Protein AF-A0A957E8S6-F1 (afdb_monomer_lite)

Radius of gyration: 27.81 Å; chains: 1; bounding box: 49×85×108 Å

Structure (mmCIF, N/CA/C/O backbone):
data_AF-A0A957E8S6-F1
#
_entry.id   AF-A0A957E8S6-F1
#
loop_
_atom_site.group_PDB
_atom_site.id
_atom_site.type_symbol
_atom_site.label_atom_id
_atom_site.label_alt_id
_atom_site.label_comp_id
_atom_site.label_asym_id
_atom_site.label_entity_id
_atom_site.label_seq_id
_atom_site.pdbx_PDB_ins_code
_atom_site.Cartn_x
_atom_site.Cartn_y
_atom_site.Cartn_z
_atom_site.occupancy
_atom_site.B_iso_or_equiv
_atom_site.auth_seq_id
_atom_site.auth_comp_id
_atom_site.auth_asym_id
_atom_site.auth_atom_id
_atom_site.pdbx_PDB_model_num
ATOM 1 N N . GLN A 1 1 ? 7.196 -13.013 41.863 1.00 45.06 1 GLN A N 1
ATOM 2 C CA . GLN A 1 1 ? 7.091 -12.248 40.604 1.00 45.06 1 GLN A CA 1
ATOM 3 C C . GLN A 1 1 ? 6.599 -13.217 39.547 1.00 45.06 1 GLN A C 1
ATOM 5 O O . GLN A 1 1 ? 7.242 -14.241 39.366 1.00 45.06 1 GLN A O 1
ATOM 10 N N . ALA A 1 2 ? 5.426 -12.968 38.963 1.00 43.00 2 ALA A N 1
ATOM 11 C CA . ALA A 1 2 ? 4.902 -13.785 37.870 1.00 43.00 2 ALA A CA 1
ATOM 12 C C . ALA A 1 2 ? 5.688 -13.470 36.587 1.00 43.00 2 ALA A C 1
ATOM 14 O O . ALA A 1 2 ? 6.018 -12.306 36.353 1.00 43.00 2 ALA A O 1
ATOM 15 N N . LEU A 1 3 ? 6.019 -14.501 35.806 1.00 40.78 3 LEU A N 1
ATOM 16 C CA . LEU A 1 3 ? 6.706 -14.366 34.522 1.00 40.78 3 LEU A CA 1
ATOM 17 C C . LEU A 1 3 ? 5.871 -13.493 33.573 1.00 40.78 3 LEU A C 1
ATOM 19 O O . LEU A 1 3 ? 4.690 -13.761 33.357 1.00 40.78 3 LEU A O 1
ATOM 23 N N . ALA A 1 4 ? 6.487 -12.450 33.014 1.00 51.69 4 ALA A N 1
ATOM 24 C CA . ALA A 1 4 ? 5.924 -11.721 31.886 1.00 51.69 4 ALA A CA 1
ATOM 25 C C . ALA A 1 4 ? 5.931 -12.657 30.670 1.00 51.69 4 ALA A C 1
ATOM 27 O O . ALA A 1 4 ? 6.984 -13.171 30.296 1.00 51.69 4 ALA A O 1
ATOM 28 N N . GLN A 1 5 ? 4.766 -12.907 30.075 1.00 53.22 5 GLN A N 1
ATOM 29 C CA . GLN A 1 5 ? 4.690 -13.657 28.826 1.00 53.22 5 GLN A CA 1
ATOM 30 C C . GLN A 1 5 ? 5.076 -12.713 27.686 1.00 53.22 5 GLN A C 1
ATOM 32 O O . GLN A 1 5 ? 4.411 -11.700 27.458 1.00 53.22 5 GLN A O 1
ATOM 37 N N . GLN A 1 6 ? 6.176 -13.036 27.009 1.00 51.16 6 GLN A N 1
ATOM 38 C CA . GLN A 1 6 ? 6.593 -12.392 25.771 1.00 51.16 6 GLN A CA 1
ATOM 39 C C . GLN A 1 6 ? 6.048 -13.221 24.610 1.00 51.16 6 GLN A C 1
ATOM 41 O O . GLN A 1 6 ? 6.444 -14.369 24.414 1.00 51.16 6 GLN A O 1
ATOM 46 N N . TYR A 1 7 ? 5.124 -12.643 23.855 1.00 60.22 7 TYR A N 1
ATOM 47 C CA . TYR A 1 7 ? 4.612 -13.217 22.621 1.00 60.22 7 TYR A CA 1
ATOM 48 C C . TYR A 1 7 ? 5.413 -12.651 21.467 1.00 60.22 7 TYR A C 1
ATOM 50 O O . TYR A 1 7 ? 5.521 -11.437 21.355 1.00 60.22 7 TYR A O 1
ATOM 58 N N . VAL A 1 8 ? 5.951 -13.517 20.616 1.00 56.31 8 VAL A N 1
ATOM 59 C CA . VAL A 1 8 ? 6.664 -13.096 19.413 1.00 56.31 8 VAL A CA 1
ATOM 60 C C . VAL A 1 8 ? 5.845 -13.501 18.197 1.00 56.31 8 VAL A C 1
ATOM 62 O O . VAL A 1 8 ? 5.564 -14.685 18.013 1.00 56.31 8 VAL A O 1
ATOM 65 N N . ALA A 1 9 ? 5.449 -12.522 17.387 1.00 60.09 9 ALA A N 1
ATOM 66 C CA . ALA A 1 9 ? 4.713 -12.749 16.149 1.00 60.09 9 ALA A CA 1
ATOM 67 C C . ALA A 1 9 ? 5.659 -12.646 14.943 1.00 60.09 9 ALA A C 1
ATOM 69 O O . ALA A 1 9 ? 6.300 -11.606 14.770 1.00 60.09 9 ALA A O 1
ATOM 70 N N . PRO A 1 10 ? 5.759 -13.683 14.092 1.00 60.59 10 PRO A N 1
ATOM 71 C CA . PRO A 1 10 ? 6.393 -13.545 12.793 1.00 60.59 10 PRO A CA 1
ATOM 72 C C . PRO A 1 10 ? 5.392 -12.913 11.822 1.00 60.59 10 PRO A C 1
ATOM 74 O O . PRO A 1 10 ? 4.533 -13.599 11.269 1.00 60.59 10 PRO A O 1
ATOM 77 N N . CYS A 1 11 ? 5.503 -11.605 11.617 1.00 67.62 11 CYS A N 1
ATOM 78 C CA . CYS A 1 11 ? 4.855 -10.932 10.502 1.00 67.62 11 CYS A CA 1
ATOM 79 C C . CYS A 1 11 ? 5.848 -10.867 9.339 1.00 67.62 11 CYS A C 1
ATOM 81 O O . CYS A 1 11 ? 6.934 -10.307 9.512 1.00 67.62 11 CYS A O 1
ATOM 83 N N . PRO A 1 12 ? 5.541 -11.462 8.167 1.00 67.38 12 PRO A N 1
ATOM 84 C CA . PRO A 1 12 ? 6.380 -11.284 6.991 1.00 67.38 12 PRO A CA 1
ATOM 85 C C . PRO A 1 12 ? 6.537 -9.790 6.758 1.00 67.38 12 PRO A C 1
ATOM 87 O O . PRO A 1 12 ? 5.537 -9.075 6.703 1.00 67.38 12 PRO A O 1
ATOM 90 N N . GLY A 1 13 ? 7.778 -9.315 6.691 1.00 62.62 13 GLY A N 1
ATOM 91 C CA . GLY A 1 13 ? 7.993 -7.892 6.509 1.00 62.62 13 GLY A CA 1
ATOM 92 C C . GLY A 1 13 ? 8.100 -7.024 7.756 1.00 62.62 13 GLY A C 1
ATOM 93 O O . GLY A 1 13 ? 8.201 -5.811 7.615 1.00 62.62 13 GLY A O 1
ATOM 94 N N . THR A 1 14 ? 8.096 -7.589 8.960 1.00 60.50 14 THR A N 1
ATOM 95 C CA . THR A 1 14 ? 8.416 -6.840 10.179 1.00 60.50 14 THR A CA 1
ATOM 96 C C . THR A 1 14 ? 9.617 -7.481 10.868 1.00 60.50 14 THR A C 1
ATOM 98 O O . THR A 1 14 ? 9.830 -8.694 10.793 1.00 60.50 14 THR A O 1
ATOM 101 N N . ALA A 1 15 ? 10.382 -6.687 11.620 1.00 57.81 15 ALA A N 1
ATOM 102 C CA . ALA A 1 15 ? 11.182 -7.271 12.691 1.00 57.81 15 ALA A CA 1
ATOM 103 C C . ALA A 1 15 ? 10.235 -7.988 13.671 1.00 57.81 15 ALA A C 1
ATOM 105 O O . ALA A 1 15 ? 9.072 -7.603 13.809 1.00 57.81 15 ALA A O 1
ATOM 106 N N . LEU A 1 16 ? 10.714 -9.044 14.330 1.00 56.75 16 LEU A N 1
ATOM 107 C CA . LEU A 1 16 ? 9.920 -9.821 15.283 1.00 56.75 16 LEU A CA 1
ATOM 108 C C . LEU A 1 16 ? 9.284 -8.897 16.333 1.00 56.75 16 LEU A C 1
ATOM 110 O O . LEU A 1 16 ? 9.983 -8.323 17.170 1.00 56.75 16 LEU A O 1
ATOM 114 N N . GLU A 1 17 ? 7.959 -8.767 16.306 1.00 51.22 17 GLU A N 1
ATOM 115 C CA . GLU A 1 17 ? 7.256 -7.944 17.284 1.00 51.22 17 GLU A CA 1
ATOM 116 C C . GLU A 1 17 ? 7.023 -8.742 18.561 1.00 51.22 17 GLU A C 1
ATOM 118 O O . GLU A 1 17 ? 6.520 -9.867 18.531 1.00 51.22 17 GLU A O 1
ATOM 123 N N . SER A 1 18 ? 7.415 -8.150 19.691 1.00 54.81 18 SER A N 1
ATOM 124 C CA . SER A 1 18 ? 7.248 -8.734 21.019 1.00 54.81 18 SER A CA 1
ATOM 125 C C . SER A 1 18 ? 6.103 -8.053 21.762 1.00 54.81 18 SER A C 1
ATOM 127 O O . SER A 1 18 ? 6.234 -6.912 22.200 1.00 54.81 18 SER A O 1
ATOM 129 N N . LEU A 1 19 ? 4.991 -8.759 21.942 1.00 57.88 19 LEU A N 1
ATOM 130 C CA . LEU A 1 19 ? 3.881 -8.321 22.780 1.00 57.88 19 LEU A CA 1
ATOM 131 C C . LEU A 1 19 ? 4.084 -8.839 24.210 1.00 57.88 19 LEU A C 1
ATOM 133 O O . LEU A 1 19 ? 4.148 -10.045 24.444 1.00 57.88 19 LEU A O 1
ATOM 137 N N . PHE A 1 20 ? 4.141 -7.926 25.180 1.00 55.03 20 PHE A N 1
ATOM 138 C CA . PHE A 1 20 ? 4.185 -8.272 26.600 1.00 55.03 20 PHE A CA 1
ATOM 139 C C . PHE A 1 20 ? 2.775 -8.253 27.181 1.00 55.03 20 PHE A C 1
ATOM 141 O O . PHE A 1 20 ? 2.156 -7.195 27.296 1.00 55.03 20 PHE A O 1
ATOM 148 N N . VAL A 1 21 ? 2.267 -9.421 27.570 1.00 56.09 21 VAL A N 1
ATOM 149 C CA . VAL A 1 21 ? 0.946 -9.533 28.198 1.00 56.09 21 VAL A CA 1
ATOM 150 C C . VAL A 1 21 ? 1.117 -9.713 29.701 1.00 56.09 21 VAL A C 1
ATOM 152 O O . VAL A 1 21 ? 1.795 -10.629 30.171 1.00 56.09 21 VAL A O 1
ATOM 155 N N . ALA A 1 22 ? 0.478 -8.839 30.474 1.00 50.62 22 ALA A N 1
ATOM 156 C CA . ALA A 1 22 ? 0.422 -8.963 31.921 1.00 50.62 22 ALA A CA 1
ATOM 157 C C . ALA A 1 22 ? -0.765 -9.854 32.336 1.00 50.62 22 ALA A C 1
ATOM 159 O O . ALA A 1 22 ? -1.901 -9.387 32.360 1.00 50.62 22 ALA A O 1
ATOM 160 N N . GLY A 1 23 ? -0.515 -11.117 32.717 1.00 57.09 23 GLY A N 1
ATOM 161 C CA . GLY A 1 23 ? -1.470 -11.889 33.531 1.00 57.09 23 GLY A CA 1
ATOM 162 C C . GLY A 1 23 ? -1.589 -13.410 33.313 1.00 57.09 23 GLY A C 1
ATOM 163 O O . GLY A 1 23 ? -1.717 -13.877 32.191 1.00 57.09 23 GLY A O 1
ATOM 164 N N . ARG A 1 24 ? -1.666 -14.102 34.470 1.00 50.50 24 ARG A N 1
ATOM 165 C CA . ARG A 1 24 ? -2.090 -15.477 34.861 1.00 50.50 24 ARG A CA 1
ATOM 166 C C . ARG A 1 24 ? -1.476 -16.713 34.175 1.00 50.50 24 ARG A C 1
ATOM 168 O O . ARG A 1 24 ? -1.878 -17.073 33.079 1.00 50.50 24 ARG A O 1
ATOM 175 N N . ASP A 1 25 ? -0.633 -17.401 34.960 1.00 53.47 25 ASP A N 1
ATOM 176 C CA . ASP A 1 25 ? -0.301 -18.835 35.188 1.00 53.47 25 ASP A CA 1
ATOM 177 C C . ASP A 1 25 ? -0.701 -19.961 34.204 1.00 53.47 25 ASP A C 1
ATOM 179 O O . ASP A 1 25 ? -0.558 -21.134 34.544 1.00 53.47 25 ASP A O 1
ATOM 183 N N . SER A 1 26 ? -1.176 -19.678 32.995 1.00 57.03 26 SER A N 1
ATOM 184 C CA . SER A 1 26 ? -1.447 -20.701 31.984 1.00 57.03 26 SER A CA 1
ATOM 185 C C . SER A 1 26 ? -0.696 -20.395 30.699 1.00 57.03 26 SER A C 1
ATOM 187 O O . SER A 1 26 ? -0.889 -19.327 30.112 1.00 57.03 26 SER A O 1
ATOM 189 N N . ASP A 1 27 ? 0.116 -21.349 30.252 1.00 50.56 27 ASP A N 1
ATOM 190 C CA . ASP A 1 27 ? 0.737 -21.321 28.934 1.00 50.56 27 ASP A CA 1
ATOM 191 C C . ASP A 1 27 ? -0.362 -21.411 27.871 1.00 50.56 27 ASP A C 1
ATOM 193 O O . ASP A 1 27 ? -1.137 -22.371 27.820 1.00 50.56 27 ASP A O 1
ATOM 197 N N . ARG A 1 28 ? -0.458 -20.384 27.028 1.00 54.06 28 ARG A N 1
ATOM 198 C CA . ARG A 1 28 ? -1.329 -20.376 25.853 1.00 54.06 28 ARG A CA 1
ATOM 199 C C . ARG A 1 28 ? -0.497 -20.011 24.639 1.00 54.06 28 ARG A C 1
ATOM 201 O O . ARG A 1 28 ? 0.191 -18.997 24.635 1.00 54.06 28 ARG A O 1
ATOM 208 N N . LEU A 1 29 ? -0.590 -20.829 23.598 1.00 49.09 29 LEU A N 1
ATOM 209 C CA . LEU A 1 29 ? -0.048 -20.492 22.290 1.00 49.09 29 LEU A CA 1
ATOM 210 C C . LEU A 1 29 ? -1.092 -19.632 21.569 1.00 49.09 29 LEU A C 1
ATOM 212 O O . LEU A 1 29 ? -2.199 -20.098 21.301 1.00 49.09 29 LEU A O 1
ATOM 216 N N . ILE A 1 30 ? -0.764 -18.365 21.318 1.00 54.66 30 ILE A N 1
ATOM 217 C CA . ILE A 1 30 ? -1.617 -17.421 20.589 1.00 54.66 30 ILE A CA 1
ATOM 218 C C . ILE A 1 30 ? -0.947 -17.154 19.244 1.00 54.66 30 ILE A C 1
ATOM 220 O O . ILE A 1 30 ? 0.189 -16.688 19.201 1.00 54.66 30 ILE A O 1
ATOM 224 N N . ALA A 1 31 ? -1.644 -17.457 18.149 1.00 52.88 31 ALA A N 1
ATOM 225 C CA . ALA A 1 31 ? -1.224 -17.038 16.820 1.00 52.88 31 ALA A CA 1
ATOM 226 C C . ALA A 1 31 ? -1.639 -15.576 16.617 1.00 52.88 31 ALA A C 1
ATOM 228 O O . ALA A 1 31 ? -2.828 -15.254 16.650 1.00 52.88 31 ALA A O 1
ATOM 229 N N . LEU A 1 32 ? -0.660 -14.694 16.437 1.00 59.97 32 LEU A N 1
ATOM 230 C CA . LEU A 1 32 ? -0.888 -13.295 16.093 1.00 59.97 32 LEU A CA 1
ATOM 231 C C . LEU A 1 32 ? -0.855 -13.175 14.567 1.00 59.97 32 LEU A C 1
ATOM 233 O O . LEU A 1 32 ? 0.163 -13.456 13.940 1.00 59.97 32 LEU A O 1
ATOM 237 N N . VAL A 1 33 ? -1.992 -12.809 13.978 1.00 65.31 33 VAL A N 1
ATOM 238 C CA . VAL A 1 33 ? -2.117 -12.494 12.549 1.00 65.31 33 VAL A CA 1
ATOM 239 C C . VAL A 1 33 ? -1.903 -10.998 12.390 1.00 65.31 33 VAL A C 1
ATOM 241 O O . VAL A 1 33 ? -2.514 -10.232 13.128 1.00 65.31 33 VAL A O 1
ATOM 244 N N . CYS A 1 34 ? -1.074 -10.589 11.432 1.00 76.44 34 CYS A N 1
ATOM 245 C CA . CYS A 1 34 ? -0.771 -9.187 11.141 1.00 76.44 34 CYS A CA 1
ATOM 246 C C . CYS A 1 34 ? -2.002 -8.550 10.488 1.00 76.44 34 CYS A C 1
ATOM 248 O O . CYS A 1 34 ? -2.256 -8.794 9.300 1.00 76.44 34 CYS A O 1
ATOM 250 N N . PRO A 1 35 ? -2.811 -7.783 11.239 1.00 76.12 35 PRO A N 1
ATOM 251 C CA . PRO A 1 35 ? -4.095 -7.324 10.733 1.00 76.12 35 PRO A CA 1
ATOM 252 C C . PRO A 1 35 ? -3.888 -6.427 9.512 1.00 76.12 35 PRO A C 1
ATOM 254 O O . PRO A 1 35 ? -4.599 -6.560 8.525 1.00 76.12 35 PRO A O 1
ATOM 257 N N . GLU A 1 36 ? -2.840 -5.605 9.509 1.00 80.69 36 GLU A N 1
ATOM 258 C CA . GLU A 1 36 ? -2.513 -4.730 8.386 1.00 80.69 36 GLU A CA 1
ATOM 259 C C . GLU A 1 36 ? -2.405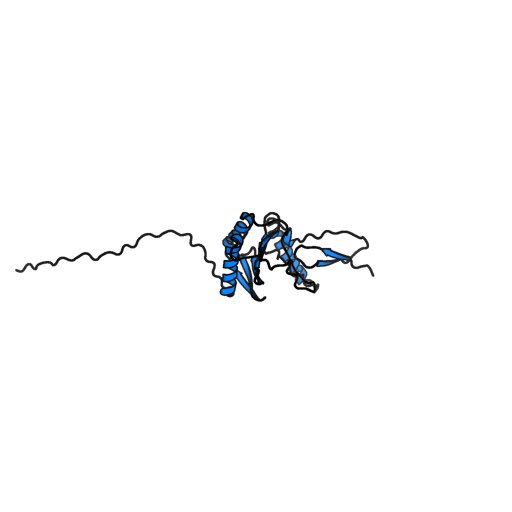 -5.436 7.029 1.00 80.69 36 GLU A C 1
ATOM 261 O O . GLU A 1 36 ? -2.839 -4.868 6.022 1.00 80.69 36 GLU A O 1
ATOM 266 N N . TYR A 1 37 ? -1.953 -6.691 7.010 1.00 85.88 37 TYR A N 1
ATOM 267 C CA . TYR A 1 37 ? -1.768 -7.476 5.790 1.00 85.88 37 TYR A CA 1
ATOM 268 C C . TYR A 1 37 ? -2.907 -8.448 5.483 1.00 85.88 37 TYR A C 1
ATOM 270 O O . TYR A 1 37 ? -3.188 -8.722 4.319 1.00 85.88 37 TYR A O 1
ATOM 278 N N . ALA A 1 38 ? -3.579 -8.971 6.509 1.00 85.88 38 ALA A N 1
ATOM 279 C CA . ALA A 1 38 ? -4.661 -9.940 6.335 1.00 85.88 38 ALA A CA 1
ATOM 280 C C . ALA A 1 38 ? -6.028 -9.288 6.057 1.00 85.88 38 ALA A C 1
ATOM 282 O O . ALA A 1 38 ? -6.984 -9.974 5.701 1.00 85.88 38 ALA A O 1
ATOM 283 N N . LEU A 1 39 ? -6.150 -7.972 6.252 1.00 86.81 39 LEU A N 1
ATOM 284 C CA . LEU A 1 39 ? -7.418 -7.265 6.100 1.00 86.81 39 LEU A CA 1
ATOM 285 C C . LEU A 1 39 ? -7.806 -7.057 4.638 1.00 86.81 39 LEU A C 1
ATOM 287 O O . LEU A 1 39 ? -7.146 -6.312 3.906 1.00 86.81 39 LEU A O 1
ATOM 291 N N . SER A 1 40 ? -8.943 -7.649 4.267 1.00 87.81 40 SER A N 1
ATOM 292 C CA . SER A 1 40 ? -9.636 -7.370 3.014 1.00 87.81 40 SER A CA 1
ATOM 293 C C . SER A 1 40 ? -10.106 -5.921 2.932 1.00 87.81 40 SER A C 1
ATOM 295 O O . SER A 1 40 ? -10.424 -5.279 3.940 1.00 87.81 40 SER A O 1
ATOM 297 N N . THR A 1 41 ? -10.256 -5.426 1.705 1.00 90.06 41 THR A N 1
ATOM 298 C CA . THR A 1 41 ? -10.877 -4.119 1.436 1.00 90.06 41 THR A CA 1
ATOM 299 C C . THR A 1 41 ? -12.305 -4.011 1.981 1.00 90.06 41 THR A C 1
ATOM 301 O O . THR A 1 41 ? -12.735 -2.922 2.347 1.00 90.06 41 THR A O 1
ATOM 304 N N . ALA A 1 42 ? -13.029 -5.128 2.121 1.00 90.81 42 ALA A N 1
ATOM 305 C CA . ALA A 1 42 ? -14.378 -5.144 2.689 1.00 90.81 42 ALA A CA 1
ATOM 306 C C . ALA A 1 42 ? -14.414 -4.774 4.184 1.00 90.81 42 ALA A C 1
ATOM 308 O O . ALA A 1 42 ? -15.353 -4.121 4.637 1.00 90.81 42 ALA A O 1
ATOM 309 N N . LEU A 1 43 ? -13.404 -5.188 4.959 1.00 89.06 43 LEU A N 1
ATOM 310 C CA . LEU A 1 43 ? -13.327 -4.907 6.398 1.00 89.06 43 LEU A CA 1
ATOM 311 C C . LEU A 1 43 ? -12.510 -3.653 6.718 1.00 89.06 43 LEU A C 1
ATOM 313 O O . LEU A 1 43 ? -12.634 -3.112 7.817 1.00 89.06 43 LEU A O 1
ATOM 317 N N . GLN A 1 44 ? -11.704 -3.167 5.773 1.00 88.12 44 GLN A N 1
ATOM 318 C CA . GLN A 1 44 ? -10.805 -2.034 5.979 1.00 88.12 44 GLN A CA 1
ATOM 319 C C . GLN A 1 44 ? -11.492 -0.792 6.581 1.00 88.12 44 GLN A C 1
ATOM 321 O O . GLN A 1 44 ? -10.956 -0.280 7.564 1.00 88.12 44 GLN A O 1
ATOM 326 N N . PRO A 1 45 ? -12.671 -0.324 6.112 1.00 89.38 45 PRO A N 1
ATOM 327 C CA . PRO A 1 45 ? -13.295 0.873 6.681 1.00 89.38 45 PRO A CA 1
ATOM 328 C C . PRO A 1 45 ? -13.621 0.726 8.172 1.00 89.38 45 PRO A C 1
ATOM 330 O O . PRO A 1 45 ? -13.429 1.659 8.949 1.00 89.38 45 PRO A O 1
ATOM 333 N N . LEU A 1 46 ? -14.067 -0.465 8.587 1.00 91.06 46 LEU A N 1
ATOM 334 C CA . LEU A 1 46 ? -14.376 -0.757 9.985 1.00 91.06 46 LEU A CA 1
ATOM 335 C C . LEU A 1 46 ? -13.111 -0.759 10.848 1.00 91.06 46 LEU A C 1
ATOM 337 O O . LEU A 1 46 ? -13.117 -0.210 11.946 1.00 91.06 46 LEU A O 1
ATOM 341 N N . TYR A 1 47 ? -12.028 -1.362 10.355 1.00 89.00 47 TYR A N 1
ATOM 342 C CA . TYR A 1 47 ? -10.761 -1.416 11.085 1.00 89.00 47 TYR A CA 1
ATOM 343 C C . TYR A 1 47 ? -10.090 -0.052 11.183 1.00 89.00 47 TYR A C 1
ATOM 345 O O . TYR A 1 47 ? -9.534 0.265 12.227 1.00 89.00 47 TYR A O 1
ATOM 353 N N . VAL A 1 48 ? -10.186 0.768 10.137 1.00 88.50 48 VAL A N 1
ATOM 354 C CA . VAL A 1 48 ? -9.721 2.156 10.170 1.00 88.50 48 VAL A CA 1
ATOM 355 C C . VAL A 1 48 ? -10.499 2.959 11.214 1.00 88.50 48 VAL A C 1
ATOM 357 O O . VAL A 1 48 ? -9.886 3.618 12.047 1.00 88.50 48 VAL A O 1
ATOM 360 N N . ALA A 1 49 ? -11.830 2.846 11.234 1.00 90.31 49 ALA A N 1
ATOM 361 C CA . ALA A 1 49 ? -12.650 3.523 12.237 1.00 90.31 49 ALA A CA 1
ATOM 362 C C . ALA A 1 49 ? -12.327 3.054 13.666 1.00 90.31 49 ALA A C 1
ATOM 364 O O . ALA A 1 49 ? -12.255 3.865 14.587 1.00 90.31 49 ALA A O 1
ATOM 365 N N . LEU A 1 50 ? -12.103 1.749 13.857 1.00 88.94 50 LEU A N 1
ATOM 366 C CA . LEU A 1 50 ? -11.688 1.204 15.146 1.00 88.94 50 LEU A CA 1
ATOM 367 C C . LEU A 1 50 ? -10.308 1.726 15.561 1.00 88.94 50 LEU A C 1
ATOM 369 O O . LEU A 1 50 ? -10.116 2.052 16.730 1.00 88.94 50 LEU A O 1
ATOM 373 N N . ASP A 1 51 ? -9.364 1.806 14.624 1.00 85.44 51 ASP A N 1
ATOM 374 C CA . ASP A 1 51 ? -8.020 2.310 14.893 1.00 85.44 51 ASP A CA 1
ATOM 375 C C . ASP A 1 51 ? -8.037 3.781 15.310 1.00 85.44 51 ASP A C 1
ATOM 377 O O . ASP A 1 51 ? -7.366 4.139 16.271 1.00 85.44 51 ASP A O 1
ATOM 381 N N . ASP A 1 52 ? -8.863 4.608 14.664 1.00 86.56 52 ASP A N 1
ATOM 382 C CA . ASP A 1 52 ? -9.024 6.020 15.024 1.00 86.56 52 ASP A CA 1
ATOM 383 C C . ASP A 1 52 ? -9.604 6.178 16.444 1.00 86.56 52 ASP A C 1
ATOM 385 O O . ASP A 1 52 ? -9.081 6.952 17.248 1.00 86.56 52 ASP A O 1
ATOM 389 N N . VAL A 1 53 ? -10.617 5.378 16.802 1.00 87.69 53 VAL A N 1
ATOM 390 C CA . VAL A 1 53 ? -11.186 5.361 18.164 1.00 87.69 53 VAL A CA 1
ATOM 391 C C . VAL A 1 53 ? -10.158 4.878 19.193 1.00 87.69 53 VAL A C 1
ATOM 393 O O . VAL A 1 53 ? -10.039 5.444 20.281 1.00 87.69 53 VAL A O 1
ATOM 396 N N . LEU A 1 54 ? -9.394 3.831 18.872 1.00 82.19 54 LEU A N 1
ATOM 397 C CA . LEU A 1 54 ? -8.340 3.322 19.749 1.00 82.19 54 LEU A CA 1
ATOM 398 C C . LEU A 1 54 ? -7.210 4.338 19.914 1.00 82.19 54 LEU A C 1
ATOM 400 O O . LEU A 1 54 ? -6.708 4.496 21.024 1.00 82.19 54 LEU A O 1
ATOM 404 N N . ALA A 1 55 ? -6.818 5.030 18.845 1.00 80.88 55 ALA A N 1
ATOM 405 C CA . ALA A 1 55 ? -5.799 6.068 18.886 1.00 80.88 55 ALA A CA 1
ATOM 406 C C . ALA A 1 55 ? -6.224 7.224 19.801 1.00 80.88 55 ALA A C 1
ATOM 408 O O . ALA A 1 55 ? -5.423 7.661 20.625 1.00 80.88 55 ALA A O 1
ATOM 409 N N . GLU A 1 56 ? -7.483 7.663 19.731 1.00 83.12 56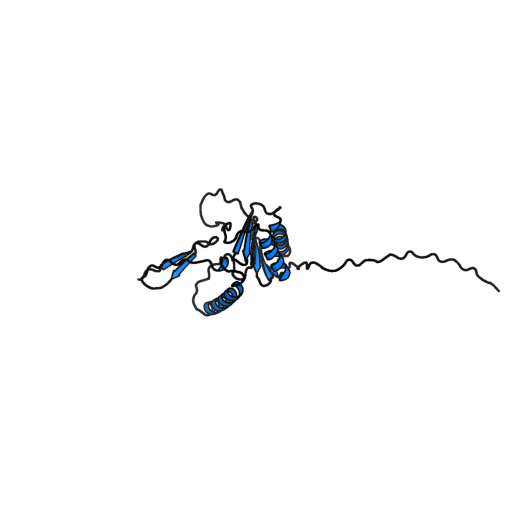 GLU A N 1
ATOM 410 C CA . GLU A 1 56 ? -8.037 8.682 20.631 1.00 83.12 56 GLU A CA 1
ATOM 411 C C . GLU A 1 56 ? -8.015 8.223 22.099 1.00 83.12 56 GLU A C 1
ATOM 413 O O . GLU A 1 56 ? -7.528 8.935 22.982 1.00 83.12 56 GLU A O 1
ATOM 418 N N . LEU A 1 57 ? -8.467 6.994 22.367 1.00 79.94 57 LEU A N 1
ATOM 419 C CA . LEU A 1 57 ? -8.446 6.415 23.713 1.00 79.94 57 LEU A CA 1
ATOM 420 C C . LEU A 1 57 ? -7.021 6.292 24.261 1.00 79.94 57 LEU A C 1
ATOM 422 O O . LEU A 1 57 ? -6.775 6.632 25.419 1.00 79.94 57 LEU A O 1
ATOM 426 N N . LEU A 1 58 ? -6.073 5.842 23.440 1.00 76.12 58 LEU A N 1
ATOM 427 C CA . LEU A 1 58 ? -4.672 5.715 23.831 1.00 76.12 58 LEU A CA 1
ATOM 428 C C . LEU A 1 58 ? -4.024 7.081 24.054 1.00 76.12 58 LEU A C 1
ATOM 430 O O . LEU A 1 58 ? -3.309 7.233 25.041 1.00 76.12 58 LEU A O 1
ATOM 434 N N . ALA A 1 59 ? -4.327 8.079 23.221 1.00 76.00 59 ALA A N 1
ATOM 435 C CA . ALA A 1 59 ? -3.868 9.454 23.409 1.00 76.00 59 ALA A CA 1
ATOM 436 C C . ALA A 1 59 ? -4.395 10.070 24.716 1.00 76.00 59 ALA A C 1
ATOM 438 O O . ALA A 1 59 ? -3.707 10.874 25.342 1.00 76.00 59 ALA A O 1
ATOM 439 N N . SER A 1 60 ? -5.592 9.668 25.157 1.00 73.69 60 SER A N 1
ATOM 440 C CA . SER A 1 60 ? -6.156 10.073 26.453 1.00 73.69 60 SER A CA 1
ATOM 441 C C . SER A 1 60 ? -5.567 9.313 27.651 1.00 73.69 60 SER A C 1
ATOM 443 O O . SER A 1 60 ? -5.739 9.719 28.802 1.00 73.69 60 SER A O 1
ATOM 445 N N . SER A 1 61 ? -4.871 8.202 27.398 1.00 66.56 61 SER A N 1
ATOM 446 C CA . SER A 1 61 ? -4.257 7.376 28.429 1.00 66.56 61 SER A CA 1
ATOM 447 C C . SER A 1 61 ? -2.814 7.819 28.685 1.00 66.56 61 SER A C 1
ATOM 449 O O . SER A 1 61 ? -2.049 8.061 27.761 1.00 66.56 61 SER A O 1
ATOM 451 N N . ASN A 1 62 ? -2.380 7.847 29.947 1.00 57.72 62 ASN A N 1
ATOM 452 C CA . ASN A 1 62 ? -0.970 8.087 30.301 1.00 57.72 62 ASN A CA 1
ATOM 453 C C . ASN A 1 62 ? -0.034 6.915 29.903 1.00 57.72 62 ASN A C 1
ATOM 455 O O . ASN A 1 62 ? 1.086 6.824 30.409 1.00 57.72 62 ASN A O 1
ATOM 459 N N . ALA A 1 63 ? -0.490 5.978 29.063 1.00 58.03 63 ALA A N 1
ATOM 460 C CA . ALA A 1 63 ? 0.300 4.846 28.604 1.00 58.03 63 ALA A CA 1
ATOM 461 C C . ALA A 1 63 ? 1.296 5.315 27.533 1.00 58.03 63 ALA A C 1
ATOM 463 O O . ALA A 1 63 ? 0.960 5.549 26.380 1.00 58.03 63 ALA A O 1
ATOM 464 N N . THR A 1 64 ? 2.552 5.444 27.944 1.00 53.44 64 THR A N 1
ATOM 465 C CA . THR A 1 64 ? 3.688 5.986 27.185 1.00 53.44 64 THR A CA 1
ATOM 466 C C . THR A 1 64 ? 4.316 5.018 26.184 1.00 53.44 64 THR A C 1
ATOM 468 O O . THR A 1 64 ? 5.432 5.266 25.734 1.00 53.44 64 THR A O 1
ATOM 471 N N . LEU A 1 65 ? 3.667 3.901 25.849 1.00 54.59 65 LEU A N 1
ATOM 472 C CA . LEU A 1 65 ? 4.251 2.957 24.899 1.00 54.59 65 LEU A CA 1
ATOM 473 C C . LEU A 1 65 ? 4.003 3.463 23.473 1.00 54.59 65 LEU A C 1
ATOM 475 O O . LEU A 1 65 ? 2.852 3.452 23.031 1.00 54.59 65 LEU A O 1
ATOM 479 N N . PRO A 1 66 ? 5.045 3.921 22.749 1.00 57.78 66 PRO A N 1
ATOM 480 C CA . PRO A 1 66 ? 4.881 4.290 21.355 1.00 57.78 66 PRO A CA 1
ATOM 481 C C . PRO A 1 66 ? 4.450 3.048 20.578 1.00 57.78 66 PRO A C 1
ATOM 483 O O . PRO A 1 66 ? 5.014 1.964 20.754 1.00 57.78 66 PRO A O 1
ATOM 486 N N . ARG A 1 67 ? 3.437 3.204 19.724 1.00 61.59 67 ARG A N 1
ATOM 487 C CA . ARG A 1 67 ? 3.056 2.140 18.800 1.00 61.59 67 ARG A CA 1
ATOM 488 C C . ARG A 1 67 ? 4.265 1.840 17.899 1.00 61.59 67 ARG A C 1
ATOM 490 O O . ARG A 1 67 ? 4.888 2.792 17.418 1.00 61.59 67 ARG A O 1
ATOM 497 N N . PRO A 1 68 ? 4.605 0.562 17.669 1.00 60.22 68 PRO A N 1
ATOM 498 C CA . PRO A 1 68 ? 5.578 0.208 16.650 1.00 60.22 68 PRO A CA 1
ATOM 499 C C . PRO A 1 68 ? 5.202 0.845 15.304 1.00 60.22 68 PRO A C 1
ATOM 501 O O . PRO A 1 68 ? 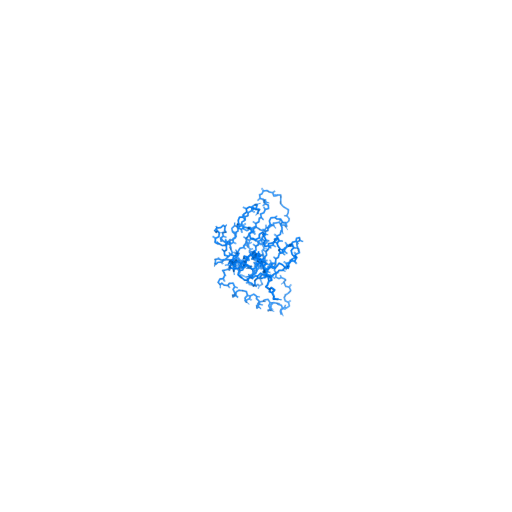4.011 0.983 15.003 1.00 60.22 68 PRO A O 1
ATOM 504 N N . PRO A 1 69 ? 6.183 1.275 14.498 1.00 66.62 69 PRO A N 1
ATOM 505 C CA . PRO A 1 69 ? 5.895 1.769 13.163 1.00 66.62 69 PRO A CA 1
ATOM 506 C C . PRO A 1 69 ? 5.246 0.652 12.337 1.00 66.62 69 PRO A C 1
ATOM 508 O O . PRO A 1 69 ? 5.839 -0.410 12.157 1.00 66.62 69 PRO A O 1
ATOM 511 N N . ALA A 1 70 ? 4.033 0.907 11.843 1.00 74.12 70 ALA A N 1
ATOM 512 C CA . ALA A 1 70 ? 3.349 -0.002 10.931 1.00 74.12 70 ALA A CA 1
ATOM 513 C C . ALA A 1 70 ? 4.127 -0.067 9.616 1.00 74.12 70 ALA A C 1
ATOM 515 O O . ALA A 1 70 ? 4.457 0.972 9.038 1.00 74.12 70 ALA A O 1
ATOM 516 N N . GLN A 1 71 ? 4.411 -1.278 9.148 1.00 74.75 71 GLN A N 1
ATOM 517 C CA . GLN A 1 71 ? 5.142 -1.472 7.897 1.00 74.75 71 GLN A CA 1
ATOM 518 C C . GLN A 1 71 ? 4.241 -1.173 6.700 1.00 74.75 71 GLN A C 1
ATOM 520 O O . GLN A 1 71 ? 4.684 -0.523 5.756 1.00 74.75 71 GLN A O 1
ATOM 525 N N . PHE A 1 72 ? 2.960 -1.541 6.803 1.00 85.19 72 PHE A N 1
ATOM 526 C CA . PHE A 1 72 ? 1.916 -1.156 5.861 1.00 85.19 72 PHE A CA 1
ATOM 527 C C . PHE A 1 72 ? 0.723 -0.544 6.611 1.00 85.19 72 PHE A C 1
ATOM 529 O O . PHE A 1 72 ? -0.089 -1.272 7.179 1.00 85.19 72 PHE A O 1
ATOM 536 N N . PRO A 1 73 ? 0.577 0.793 6.651 1.00 87.31 73 PRO A N 1
ATOM 537 C CA . PRO A 1 73 ? -0.489 1.438 7.417 1.00 87.31 73 PRO A CA 1
ATOM 538 C C . PRO A 1 73 ? -1.895 0.934 7.046 1.00 87.31 73 PRO A C 1
ATOM 540 O O . PRO A 1 73 ? -2.202 0.719 5.875 1.00 87.31 73 PRO A O 1
ATOM 543 N N . LEU A 1 74 ? -2.809 0.826 8.020 1.00 87.88 74 LEU A N 1
ATOM 544 C CA . LEU A 1 74 ? -4.191 0.363 7.772 1.00 87.88 74 LEU A CA 1
ATOM 545 C C . LEU A 1 74 ? -4.944 1.209 6.735 1.00 87.88 74 LEU A C 1
ATOM 547 O O . LEU A 1 74 ? -5.759 0.688 5.974 1.00 87.88 74 LEU A O 1
ATOM 551 N N . LYS A 1 75 ? -4.657 2.513 6.698 1.00 89.56 75 LYS A N 1
ATOM 552 C CA . LYS A 1 75 ? -5.235 3.465 5.740 1.00 89.56 75 LYS A CA 1
ATOM 553 C C . LYS A 1 75 ? -4.581 3.388 4.351 1.00 89.56 75 LYS A C 1
ATOM 555 O O . LYS A 1 75 ? -5.126 3.950 3.403 1.00 89.56 75 LYS A O 1
ATOM 560 N N . ALA A 1 76 ? -3.435 2.715 4.223 1.00 92.44 76 ALA A N 1
ATOM 561 C CA . ALA A 1 76 ? -2.747 2.545 2.952 1.00 92.44 76 ALA A CA 1
ATOM 562 C C . ALA A 1 76 ? -3.453 1.496 2.080 1.00 92.44 76 ALA A C 1
ATOM 564 O O . ALA A 1 76 ? -3.956 0.470 2.559 1.00 92.44 76 ALA A O 1
ATOM 565 N N . VAL A 1 77 ? -3.482 1.777 0.782 1.00 94.31 77 VAL A N 1
ATOM 566 C CA . VAL A 1 77 ? -3.993 0.881 -0.264 1.00 94.31 77 VAL A CA 1
ATOM 567 C C . VAL A 1 77 ? -2.886 0.414 -1.200 1.00 94.31 77 VAL A C 1
ATOM 569 O O . VAL A 1 77 ? -3.014 -0.649 -1.800 1.00 94.31 77 VAL A O 1
ATOM 572 N N . LEU A 1 78 ? -1.781 1.158 -1.278 1.00 94.88 78 LEU A N 1
ATOM 573 C CA . LEU A 1 78 ? -0.609 0.795 -2.062 1.00 94.88 78 LEU A CA 1
ATOM 574 C C . LEU A 1 78 ? 0.661 1.269 -1.364 1.00 94.88 78 LEU A C 1
ATOM 576 O O . LEU A 1 78 ? 0.713 2.384 -0.849 1.00 94.88 78 LEU A O 1
ATOM 580 N N . GLN A 1 79 ? 1.693 0.435 -1.389 1.00 93.75 79 GLN A N 1
ATOM 581 C CA . GLN A 1 79 ? 3.050 0.818 -1.031 1.00 93.75 79 GLN A CA 1
ATOM 582 C C . GLN A 1 79 ? 4.008 0.284 -2.088 1.00 93.75 79 GLN A C 1
ATOM 584 O O . GLN A 1 79 ? 3.963 -0.889 -2.450 1.00 93.75 79 GLN A O 1
ATOM 589 N N . TYR A 1 80 ? 4.871 1.154 -2.587 1.00 93.19 80 TYR A N 1
ATOM 590 C CA . TYR A 1 80 ? 5.872 0.835 -3.584 1.00 93.19 80 TYR A CA 1
ATOM 591 C C . TYR A 1 80 ? 7.231 1.296 -3.082 1.00 93.19 80 TYR A C 1
ATOM 593 O O . TYR A 1 80 ? 7.455 2.488 -2.901 1.00 93.19 80 TYR A O 1
ATOM 601 N N . ASN A 1 81 ? 8.132 0.349 -2.855 1.00 90.25 81 ASN A N 1
ATOM 602 C CA . ASN A 1 81 ? 9.527 0.622 -2.547 1.00 90.25 81 ASN A CA 1
ATOM 603 C C . ASN A 1 81 ? 10.330 0.362 -3.812 1.00 90.25 81 ASN A C 1
ATOM 605 O O . ASN A 1 81 ? 10.338 -0.762 -4.316 1.00 90.25 81 ASN A O 1
ATOM 609 N N . ARG A 1 82 ? 10.982 1.392 -4.336 1.00 90.38 82 ARG A N 1
ATOM 610 C CA . ARG A 1 82 ? 11.805 1.307 -5.532 1.00 90.38 82 ARG A CA 1
ATOM 611 C C . ARG A 1 82 ? 13.238 0.937 -5.161 1.00 90.38 82 ARG A C 1
ATOM 613 O O . ARG A 1 82 ? 13.732 1.238 -4.077 1.00 90.38 82 ARG A O 1
ATOM 620 N N . ILE A 1 83 ? 13.918 0.269 -6.086 1.00 86.88 83 ILE A N 1
ATOM 621 C CA . ILE A 1 83 ? 15.279 -0.252 -5.912 1.00 86.88 83 ILE A CA 1
ATOM 622 C C . ILE A 1 83 ? 16.323 0.826 -5.563 1.00 86.88 83 ILE A C 1
ATOM 624 O O . ILE A 1 83 ? 17.337 0.519 -4.943 1.00 86.88 83 ILE A O 1
ATOM 628 N N . ASP A 1 84 ? 16.080 2.079 -5.947 1.00 85.88 84 ASP A N 1
ATOM 629 C CA . ASP A 1 84 ? 16.934 3.238 -5.660 1.00 85.88 84 ASP A CA 1
ATOM 630 C C . ASP A 1 84 ? 16.694 3.844 -4.263 1.00 85.88 84 ASP A C 1
ATOM 632 O O . ASP A 1 84 ? 17.321 4.840 -3.906 1.00 85.88 84 ASP A O 1
ATOM 636 N N . GLY A 1 85 ? 15.806 3.245 -3.464 1.00 83.81 85 GLY A N 1
ATOM 637 C CA . GLY A 1 85 ? 15.453 3.698 -2.121 1.00 83.81 85 GLY A CA 1
ATOM 638 C C . GLY A 1 85 ? 14.348 4.753 -2.085 1.00 83.81 85 GLY A C 1
ATOM 639 O O . GLY A 1 85 ? 13.944 5.155 -0.993 1.00 83.81 85 GLY A O 1
ATOM 640 N N . ALA A 1 86 ? 13.835 5.192 -3.239 1.00 89.50 86 ALA A N 1
ATOM 641 C CA . ALA A 1 86 ? 12.617 5.988 -3.277 1.00 89.50 86 ALA A CA 1
ATOM 642 C C . ALA A 1 86 ? 11.418 5.112 -2.889 1.00 89.50 86 ALA A C 1
ATOM 644 O O . ALA A 1 86 ? 11.358 3.931 -3.232 1.00 89.50 86 ALA A O 1
ATOM 645 N N . ALA A 1 87 ? 10.449 5.678 -2.180 1.00 91.44 87 ALA A N 1
ATOM 646 C CA . ALA A 1 87 ? 9.240 4.948 -1.815 1.00 91.44 87 ALA A CA 1
ATOM 647 C C . ALA A 1 87 ? 7.998 5.801 -2.023 1.00 91.44 87 ALA A C 1
ATOM 649 O O . ALA A 1 87 ? 8.058 7.016 -1.879 1.00 91.44 87 ALA A O 1
ATOM 650 N N . LEU A 1 88 ? 6.878 5.152 -2.321 1.00 93.44 88 LEU A N 1
ATOM 651 C CA . LEU A 1 88 ? 5.556 5.741 -2.466 1.00 93.44 88 LEU A CA 1
ATOM 652 C C . LEU A 1 88 ? 4.575 4.980 -1.577 1.00 93.44 88 LEU A C 1
ATOM 654 O O . LEU A 1 88 ? 4.488 3.759 -1.649 1.00 93.44 88 LEU A O 1
ATOM 658 N N . THR A 1 89 ? 3.800 5.695 -0.773 1.00 94.25 89 THR A N 1
ATOM 659 C CA . THR A 1 89 ? 2.633 5.156 -0.067 1.00 94.25 89 THR A CA 1
ATOM 660 C C . THR A 1 89 ? 1.396 5.908 -0.528 1.00 94.25 89 THR A C 1
ATOM 662 O O . THR A 1 89 ? 1.367 7.135 -0.446 1.00 94.25 89 THR A O 1
ATOM 665 N N . LEU A 1 90 ? 0.380 5.187 -0.999 1.00 94.81 90 LEU A N 1
ATOM 666 C CA . LEU A 1 90 ? -0.921 5.747 -1.357 1.00 94.81 90 LEU A CA 1
ATOM 667 C C . LEU A 1 90 ? -1.967 5.329 -0.328 1.00 94.81 90 LEU A C 1
ATOM 669 O O . LEU A 1 90 ? -2.081 4.151 0.030 1.00 94.81 90 LEU A O 1
ATOM 673 N N . PHE A 1 91 ? -2.755 6.299 0.112 1.00 93.06 91 PHE A N 1
ATOM 674 C CA . PHE A 1 91 ? -3.835 6.130 1.071 1.00 93.06 91 PHE A CA 1
ATOM 675 C C . PHE A 1 91 ? -5.196 6.124 0.375 1.00 93.06 91 PHE A C 1
ATOM 677 O O . PHE A 1 91 ? -5.371 6.684 -0.708 1.00 93.06 91 PHE A O 1
ATOM 684 N N . ALA A 1 92 ? -6.180 5.490 1.016 1.00 87.75 92 ALA A N 1
ATOM 685 C CA . ALA A 1 92 ? -7.543 5.388 0.487 1.00 87.75 92 ALA A CA 1
ATOM 686 C C . ALA A 1 92 ? -8.226 6.756 0.281 1.00 87.75 92 ALA A C 1
ATOM 688 O O . ALA A 1 92 ? -9.156 6.867 -0.514 1.00 87.75 92 ALA A O 1
ATOM 689 N N . ASP A 1 93 ? -7.772 7.789 0.991 1.00 89.06 93 ASP A N 1
ATOM 690 C CA . ASP A 1 93 ? -8.286 9.157 0.898 1.00 89.06 93 ASP A CA 1
ATOM 691 C C . ASP A 1 93 ? -7.660 9.981 -0.243 1.00 89.06 93 ASP A C 1
ATOM 693 O O . ASP A 1 93 ? -7.985 11.156 -0.394 1.00 89.06 93 ASP A O 1
ATOM 697 N N . GLY A 1 94 ? -6.787 9.380 -1.059 1.00 88.56 94 GLY A N 1
ATOM 698 C CA . GLY A 1 94 ? -6.083 10.074 -2.139 1.00 88.56 94 GLY A CA 1
ATOM 699 C C . GLY A 1 94 ? -4.734 10.656 -1.724 1.00 88.56 94 GLY A C 1
ATOM 700 O O . GLY A 1 94 ? -3.979 11.105 -2.585 1.00 88.56 94 GLY A O 1
ATOM 701 N N . THR A 1 95 ? -4.382 10.634 -0.438 1.00 93.38 95 THR A N 1
ATOM 702 C CA . THR A 1 95 ? -3.070 11.109 0.008 1.00 93.38 95 THR A CA 1
ATOM 703 C C . THR A 1 95 ? -1.975 10.214 -0.566 1.00 93.38 95 THR A C 1
ATOM 705 O O . THR A 1 95 ? -2.044 8.987 -0.483 1.00 93.38 95 THR A O 1
ATOM 708 N N . ALA A 1 96 ? -0.938 10.827 -1.125 1.00 93.69 96 ALA A N 1
ATOM 709 C CA . ALA A 1 96 ? 0.262 10.149 -1.585 1.00 93.69 96 ALA A CA 1
ATOM 710 C C . ALA A 1 96 ? 1.464 10.694 -0.819 1.00 93.69 96 ALA A C 1
ATOM 712 O O . ALA A 1 96 ? 1.653 11.905 -0.734 1.00 93.69 96 ALA A O 1
ATOM 713 N N . VAL A 1 97 ? 2.280 9.809 -0.258 1.00 92.69 97 VAL A N 1
ATOM 714 C CA . VAL A 1 97 ? 3.507 10.168 0.457 1.00 92.69 97 VAL A CA 1
ATOM 715 C C . VAL A 1 97 ? 4.675 9.496 -0.237 1.00 92.69 97 VAL A C 1
ATOM 717 O O . VAL A 1 97 ? 4.777 8.270 -0.238 1.00 92.69 97 VAL A O 1
ATOM 720 N N . ALA A 1 98 ? 5.553 10.304 -0.818 1.00 92.50 98 ALA A N 1
ATOM 721 C CA . ALA A 1 98 ? 6.825 9.862 -1.352 1.00 92.50 98 ALA A CA 1
ATOM 722 C C . ALA A 1 98 ? 7.939 10.059 -0.316 1.00 92.50 98 ALA A C 1
ATOM 724 O O . ALA A 1 98 ? 7.937 11.037 0.431 1.00 92.50 98 ALA A O 1
ATOM 725 N N . LEU A 1 99 ? 8.916 9.159 -0.282 1.00 85.81 99 LEU A N 1
ATOM 726 C CA . LEU A 1 99 ? 10.143 9.310 0.496 1.00 85.81 99 LEU A CA 1
ATOM 727 C C . LEU A 1 99 ? 11.317 9.500 -0.460 1.00 85.81 99 LEU A C 1
ATOM 729 O O . LEU A 1 99 ? 11.566 8.652 -1.314 1.00 85.81 99 LEU A O 1
ATOM 733 N N . THR A 1 100 ? 12.058 10.595 -0.280 1.00 77.25 100 THR A N 1
ATOM 734 C CA . THR A 1 100 ? 13.310 10.859 -1.009 1.00 77.25 100 THR A CA 1
ATOM 735 C C . THR A 1 100 ? 14.412 11.138 -0.006 1.00 77.25 100 THR A C 1
ATOM 737 O O . THR A 1 100 ? 14.287 12.062 0.795 1.00 77.25 100 THR A O 1
ATOM 740 N N . ASN A 1 101 ? 15.495 10.357 -0.017 1.00 73.44 101 ASN A N 1
ATOM 741 C CA . ASN A 1 101 ? 16.601 10.512 0.942 1.00 73.44 101 ASN A CA 1
ATOM 742 C C . ASN A 1 101 ? 16.126 10.544 2.414 1.00 73.44 101 ASN A C 1
ATOM 744 O O . ASN A 1 101 ? 16.640 11.305 3.235 1.00 73.44 101 ASN A O 1
ATOM 748 N N . GLY A 1 102 ? 15.088 9.763 2.734 1.00 70.62 102 GLY A N 1
ATOM 749 C CA . GLY A 1 102 ? 14.477 9.709 4.066 1.00 70.62 102 GLY A CA 1
ATOM 750 C C . GLY A 1 102 ? 13.597 10.907 4.441 1.00 70.62 102 GLY A C 1
ATOM 751 O O . GLY A 1 102 ? 13.109 10.955 5.567 1.00 70.62 102 GLY A O 1
ATOM 752 N N . GLN A 1 103 ? 13.378 11.868 3.537 1.00 80.69 103 GLN A N 1
ATOM 753 C CA . GLN A 1 103 ? 12.464 12.988 3.760 1.00 80.69 103 GLN A CA 1
ATOM 754 C C . GLN A 1 103 ? 11.100 12.714 3.111 1.00 80.69 103 GLN A C 1
ATOM 756 O O . GLN A 1 103 ? 11.054 12.421 1.910 1.00 80.69 103 GLN A O 1
ATOM 761 N N . PRO A 1 104 ? 9.996 12.797 3.877 1.00 87.88 104 PRO A N 1
ATOM 762 C CA . PRO A 1 104 ? 8.656 12.630 3.341 1.00 87.88 104 PRO A CA 1
ATOM 763 C C . PRO A 1 104 ? 8.203 13.879 2.588 1.00 87.88 104 PRO A C 1
ATOM 765 O O . PRO A 1 104 ? 8.321 15.003 3.074 1.00 87.88 104 PRO A O 1
ATOM 768 N N . VAL A 1 105 ? 7.633 13.651 1.414 1.00 89.62 105 VAL A N 1
ATOM 769 C CA . VAL A 1 105 ? 6.992 14.645 0.562 1.00 89.62 105 VAL A CA 1
ATOM 770 C C . VAL A 1 105 ? 5.580 14.148 0.267 1.00 89.62 105 VAL A C 1
ATOM 772 O O . VAL A 1 105 ? 5.407 13.046 -0.248 1.00 89.62 105 VAL A O 1
ATOM 775 N N . SER A 1 106 ? 4.564 14.935 0.617 1.00 88.88 106 SER A N 1
ATOM 776 C CA . SER A 1 106 ? 3.159 14.544 0.477 1.00 88.88 106 SER A CA 1
ATOM 777 C C . SER A 1 106 ? 2.445 15.335 -0.609 1.00 88.88 106 SER A C 1
ATOM 779 O O . SER A 1 106 ? 2.639 16.543 -0.715 1.00 88.88 106 SER A O 1
ATOM 781 N N . THR A 1 107 ? 1.554 14.675 -1.338 1.00 91.31 107 THR A N 1
ATOM 782 C CA . THR A 1 107 ? 0.620 15.300 -2.275 1.00 91.31 107 THR A CA 1
ATOM 783 C C . THR A 1 107 ? -0.762 14.644 -2.187 1.00 91.31 107 THR A C 1
ATOM 785 O O . THR A 1 107 ? -0.970 13.711 -1.406 1.00 91.31 107 THR A O 1
ATOM 788 N N . THR A 1 108 ? -1.723 15.127 -2.971 1.00 91.56 108 THR A N 1
ATOM 789 C CA . THR A 1 108 ? -3.073 14.556 -3.058 1.00 91.56 108 THR A CA 1
ATOM 790 C C . THR A 1 108 ? -3.383 14.184 -4.498 1.00 91.56 108 THR A C 1
ATOM 792 O O . THR A 1 108 ? -3.277 15.011 -5.399 1.00 91.56 108 THR A O 1
ATOM 795 N N . LEU A 1 109 ? -3.788 12.937 -4.700 1.00 88.12 109 LEU A N 1
ATOM 796 C CA . LEU A 1 109 ? -4.220 12.394 -5.979 1.00 88.12 109 LEU A CA 1
ATOM 797 C C . LEU A 1 109 ? -5.745 12.347 -6.038 1.00 88.12 109 LEU A C 1
ATOM 799 O O . LEU A 1 109 ? -6.426 12.242 -5.015 1.00 88.12 109 LEU A O 1
ATOM 803 N N . GLY A 1 110 ? -6.291 12.372 -7.252 1.00 86.62 110 GLY A N 1
ATOM 804 C CA . GLY A 1 110 ? -7.712 12.106 -7.451 1.00 86.62 110 GLY A C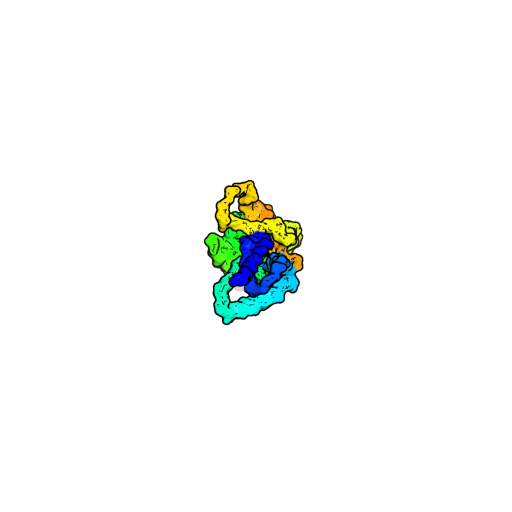A 1
ATOM 805 C C . GLY A 1 110 ? -8.060 10.672 -7.040 1.00 86.62 110 GLY A C 1
ATOM 806 O O . GLY A 1 110 ? -7.314 9.734 -7.324 1.00 86.62 110 GLY A O 1
ATOM 807 N N . THR A 1 111 ? -9.219 10.465 -6.411 1.00 82.62 111 THR A N 1
ATOM 808 C CA . THR A 1 111 ? -9.671 9.122 -6.000 1.00 82.62 111 THR A CA 1
ATOM 809 C C . THR A 1 111 ? -9.755 8.154 -7.187 1.00 82.62 111 THR A C 1
ATOM 811 O O . THR A 1 111 ? -9.412 6.983 -7.052 1.00 82.62 111 THR A O 1
ATOM 814 N N . SER A 1 112 ? -10.145 8.645 -8.369 1.00 86.88 112 SER A N 1
ATOM 815 C CA . SER A 1 112 ? -10.153 7.871 -9.617 1.00 86.88 112 SER A CA 1
ATOM 816 C C . SER A 1 112 ? -8.762 7.369 -10.004 1.00 86.88 112 SER A C 1
ATOM 818 O O . SER A 1 112 ? -8.630 6.220 -10.411 1.00 86.88 112 SER A O 1
ATOM 820 N N . GLN A 1 113 ? -7.722 8.186 -9.823 1.00 89.38 113 GLN A N 1
ATOM 821 C CA . GLN A 1 113 ? -6.337 7.811 -10.102 1.00 89.38 113 GLN A CA 1
ATOM 822 C C . GLN A 1 113 ? -5.856 6.713 -9.147 1.00 89.38 113 GLN A C 1
ATOM 824 O O . GLN A 1 113 ? -5.262 5.734 -9.590 1.00 89.38 113 GLN A O 1
ATOM 829 N N . VAL A 1 114 ? -6.163 6.823 -7.849 1.00 87.88 114 VAL A N 1
ATOM 830 C CA . VAL A 1 114 ? -5.806 5.788 -6.861 1.00 87.88 114 VAL A CA 1
ATOM 831 C C . VAL A 1 114 ? -6.509 4.464 -7.163 1.00 87.88 114 VAL A C 1
ATOM 833 O O . VAL A 1 114 ? -5.877 3.405 -7.138 1.00 87.88 114 VAL A O 1
ATOM 836 N N . ILE A 1 115 ? -7.804 4.512 -7.489 1.00 87.94 115 ILE A N 1
ATOM 837 C CA . ILE A 1 115 ? -8.571 3.322 -7.880 1.00 87.94 115 ILE A CA 1
ATOM 838 C C . ILE A 1 115 ? -7.988 2.715 -9.157 1.00 87.94 115 ILE A C 1
ATOM 840 O O . ILE A 1 115 ? -7.790 1.505 -9.209 1.00 87.94 115 ILE A O 1
ATOM 844 N N . SER A 1 116 ? -7.671 3.541 -10.157 1.00 90.00 116 SER A N 1
ATOM 845 C CA . SER A 1 116 ? -7.077 3.089 -11.416 1.00 90.00 116 SER A CA 1
ATOM 846 C C . SER A 1 116 ? -5.755 2.363 -11.173 1.00 90.00 116 SER A C 1
ATOM 848 O O . SER A 1 116 ? -5.622 1.212 -11.565 1.00 90.00 116 SER A O 1
ATOM 850 N N . LEU A 1 117 ? -4.815 2.975 -10.444 1.00 91.88 117 LEU A N 1
ATOM 851 C CA . LEU A 1 117 ? -3.506 2.379 -10.148 1.00 91.88 117 LEU A CA 1
ATOM 852 C C . LEU A 1 117 ? -3.629 1.040 -9.410 1.00 91.88 117 LEU A C 1
ATOM 854 O O . LEU A 1 117 ? -2.996 0.054 -9.782 1.00 91.88 117 LEU A O 1
ATOM 858 N N . THR A 1 118 ? -4.456 0.992 -8.363 1.00 92.75 118 THR A N 1
ATOM 859 C CA . THR A 1 118 ? -4.633 -0.229 -7.561 1.00 92.75 118 THR A CA 1
ATOM 860 C C . THR A 1 118 ? -5.338 -1.338 -8.342 1.00 92.75 118 THR A C 1
ATOM 862 O O . THR A 1 118 ? -4.933 -2.494 -8.241 1.00 92.75 118 THR A O 1
ATOM 865 N N . THR A 1 119 ? -6.332 -0.997 -9.167 1.00 92.31 119 THR A N 1
ATOM 866 C CA . THR A 1 119 ? -7.056 -1.964 -10.009 1.00 92.31 119 THR A CA 1
ATOM 867 C C . THR A 1 119 ? -6.166 -2.494 -11.130 1.00 92.31 119 THR A C 1
ATOM 869 O O . THR A 1 119 ? -6.052 -3.704 -11.271 1.00 92.31 119 THR A O 1
ATOM 872 N N . THR A 1 120 ? -5.453 -1.623 -11.855 1.00 92.81 120 THR A N 1
ATOM 873 C CA . THR A 1 120 ? -4.510 -2.022 -12.915 1.00 92.81 120 THR A CA 1
ATOM 874 C C . THR A 1 120 ? -3.450 -2.989 -12.394 1.00 92.81 120 THR A C 1
ATOM 876 O O . THR A 1 120 ? -3.140 -3.984 -13.049 1.00 92.81 120 THR A O 1
ATOM 879 N N . LEU A 1 121 ? -2.911 -2.740 -11.195 1.00 94.38 121 LEU A N 1
ATOM 880 C CA . LEU A 1 121 ? -1.953 -3.649 -10.573 1.00 94.38 121 LEU A CA 1
ATOM 881 C C . LEU A 1 121 ? -2.592 -4.998 -10.259 1.00 94.38 121 LEU A C 1
ATOM 883 O O . LEU A 1 121 ? -2.065 -6.017 -10.693 1.00 94.38 121 LEU A O 1
ATOM 887 N N . LEU A 1 122 ? -3.725 -5.030 -9.556 1.00 94.00 122 LEU A N 1
ATOM 888 C CA . LEU A 1 122 ? -4.405 -6.286 -9.222 1.00 94.00 122 LEU A CA 1
ATOM 889 C C . LEU A 1 122 ? -4.780 -7.092 -10.480 1.00 94.00 122 LEU A C 1
ATOM 891 O O . LEU A 1 122 ? -4.544 -8.301 -10.523 1.00 94.00 122 LEU A O 1
ATOM 895 N N . ASP A 1 123 ? -5.269 -6.419 -11.521 1.00 94.38 123 ASP A N 1
ATOM 896 C CA . ASP A 1 123 ? -5.698 -7.030 -12.783 1.00 94.38 123 ASP A CA 1
ATOM 897 C C . ASP A 1 123 ? -4.529 -7.495 -13.665 1.00 94.38 123 ASP A C 1
ATOM 899 O O . ASP A 1 123 ? -4.722 -8.341 -14.540 1.00 94.38 123 ASP A O 1
ATOM 903 N N . SER A 1 124 ? -3.301 -7.014 -13.422 1.00 92.38 124 SER A N 1
ATOM 904 C CA . SER A 1 124 ? -2.103 -7.474 -14.146 1.00 92.38 124 SER A CA 1
ATOM 905 C C . SER A 1 124 ? -1.838 -8.976 -13.972 1.00 92.38 124 SER A C 1
ATOM 907 O O . SER A 1 124 ? -1.178 -9.594 -14.806 1.00 92.38 124 SER A O 1
ATOM 909 N N . GLY A 1 125 ? -2.319 -9.573 -12.875 1.00 90.06 125 GLY A N 1
ATOM 910 C CA . GLY A 1 125 ? -2.031 -10.961 -12.507 1.00 90.06 125 GLY A CA 1
ATOM 911 C C . GLY A 1 125 ? -0.590 -11.204 -12.040 1.00 90.06 125 GLY A C 1
ATOM 912 O O . GLY A 1 125 ? -0.234 -12.343 -11.732 1.00 90.06 125 GLY A O 1
ATOM 913 N N . SER A 1 126 ? 0.235 -10.156 -11.956 1.00 90.56 126 SER A N 1
ATOM 914 C CA . SER A 1 126 ? 1.644 -10.246 -11.555 1.00 90.56 126 SER A CA 1
ATOM 915 C C . SER A 1 126 ? 1.834 -10.316 -10.033 1.00 90.56 126 SER A C 1
ATOM 917 O O . SER A 1 126 ? 2.894 -10.742 -9.567 1.00 90.56 126 SER A O 1
ATOM 919 N N . LEU A 1 127 ? 0.814 -9.951 -9.245 1.00 92.88 127 LEU A N 1
ATOM 920 C CA . LEU A 1 127 ? 0.864 -9.982 -7.782 1.00 92.88 127 LEU A CA 1
ATOM 921 C C . LEU A 1 127 ? 0.374 -11.315 -7.212 1.00 92.88 127 LEU A C 1
ATOM 923 O O . LEU A 1 127 ? -0.506 -11.977 -7.762 1.00 92.88 127 LEU A O 1
ATOM 927 N N . ARG A 1 128 ? 0.918 -11.692 -6.052 1.00 90.00 128 ARG A N 1
ATOM 928 C CA . ARG A 1 128 ? 0.508 -12.879 -5.292 1.00 90.00 128 ARG A CA 1
ATOM 929 C C . ARG A 1 128 ? -0.165 -12.472 -3.990 1.00 90.00 128 ARG A C 1
ATOM 931 O O . ARG A 1 128 ? 0.272 -11.545 -3.330 1.00 90.00 128 ARG A O 1
ATOM 938 N N . THR A 1 129 ? -1.199 -13.195 -3.579 1.00 87.44 129 THR A N 1
ATOM 939 C CA . THR A 1 129 ? -1.867 -12.986 -2.285 1.00 87.44 129 THR A CA 1
ATOM 940 C C . THR A 1 129 ? -1.011 -13.465 -1.116 1.00 87.44 129 THR A C 1
ATOM 942 O O . THR A 1 129 ? -0.546 -14.606 -1.150 1.00 87.44 129 THR A O 1
ATOM 945 N N . GLY A 1 130 ? -0.917 -12.689 -0.034 1.00 76.19 130 GLY A N 1
ATOM 946 C CA . GLY A 1 130 ? -0.431 -13.186 1.260 1.00 76.19 130 GLY A CA 1
ATOM 947 C C . GLY A 1 130 ? 1.063 -13.001 1.540 1.00 76.19 130 GLY A C 1
ATOM 948 O O . GLY A 1 130 ? 1.634 -13.822 2.253 1.00 76.19 130 GLY A O 1
ATOM 949 N N . LEU A 1 131 ? 1.684 -11.936 1.021 1.00 76.50 131 LEU A N 1
ATOM 950 C CA . LEU A 1 131 ? 3.078 -11.555 1.306 1.00 76.50 131 LEU A CA 1
ATOM 951 C C . LEU A 1 131 ? 4.121 -12.643 0.987 1.00 76.50 131 LEU A C 1
ATOM 953 O O . LEU A 1 131 ? 5.025 -12.912 1.777 1.00 76.50 131 LEU A O 1
ATOM 957 N N . ASN A 1 132 ? 4.012 -13.292 -0.172 1.00 74.06 132 ASN A N 1
ATOM 958 C CA . ASN A 1 132 ? 4.908 -14.403 -0.535 1.00 74.06 132 ASN A CA 1
ATOM 959 C C . ASN A 1 132 ? 6.315 -13.960 -0.960 1.00 74.06 132 ASN A C 1
ATOM 961 O O . ASN A 1 132 ? 7.237 -14.770 -1.049 1.00 74.06 132 ASN A O 1
ATOM 965 N N . THR A 1 133 ? 6.455 -12.698 -1.325 1.00 69.88 133 THR A N 1
ATOM 966 C CA . THR A 1 133 ? 7.637 -12.083 -1.930 1.00 69.88 133 THR A CA 1
ATOM 967 C C . THR A 1 133 ? 8.116 -10.847 -1.172 1.00 69.88 133 THR A C 1
ATOM 969 O O . THR A 1 133 ? 9.200 -10.352 -1.469 1.00 69.88 133 THR A O 1
ATOM 972 N N . PHE A 1 134 ? 7.350 -10.380 -0.183 1.00 72.88 134 PHE A N 1
ATOM 973 C CA . PHE A 1 134 ? 7.692 -9.247 0.658 1.00 72.88 134 PHE A CA 1
ATOM 974 C C . PHE A 1 134 ? 8.914 -9.560 1.525 1.00 72.88 134 PHE A C 1
ATOM 976 O O . PHE A 1 134 ? 8.938 -10.534 2.279 1.00 72.88 134 PHE A O 1
ATOM 983 N N . SER A 1 135 ? 9.928 -8.705 1.435 1.00 66.75 135 SER A N 1
ATOM 984 C CA . SER A 1 135 ? 11.134 -8.768 2.255 1.00 66.75 135 SER A CA 1
ATOM 985 C C . SER A 1 135 ? 11.378 -7.411 2.896 1.00 66.75 135 SER A C 1
ATOM 987 O O . SER A 1 135 ? 11.360 -6.398 2.195 1.00 66.75 135 SER A O 1
ATOM 989 N N . VAL A 1 136 ? 11.671 -7.391 4.196 1.00 59.81 136 VAL A N 1
ATOM 990 C CA . VAL A 1 136 ? 12.250 -6.196 4.822 1.00 59.81 136 VAL A CA 1
ATOM 991 C C . VAL A 1 136 ? 13.672 -6.057 4.314 1.00 59.81 136 VAL A C 1
ATOM 993 O O . VAL A 1 136 ? 14.414 -7.038 4.279 1.00 59.81 136 VAL A O 1
ATOM 996 N N . SER A 1 137 ? 14.064 -4.848 3.933 1.00 55.44 137 SER A N 1
ATOM 997 C CA . SER A 1 137 ? 15.479 -4.526 3.801 1.00 55.44 137 SER A CA 1
ATOM 998 C C . SER A 1 137 ? 16.118 -4.651 5.187 1.00 55.44 137 SER A C 1
ATOM 1000 O O . SER A 1 137 ? 15.875 -3.814 6.054 1.00 55.44 137 SER A O 1
ATOM 1002 N N . ASP A 1 138 ? 16.885 -5.721 5.413 1.00 47.03 138 ASP A N 1
ATOM 1003 C CA . ASP A 1 138 ? 17.638 -5.960 6.649 1.00 47.03 138 ASP A CA 1
ATOM 1004 C C . ASP A 1 138 ? 18.761 -4.919 6.811 1.00 47.03 138 ASP A C 1
ATOM 1006 O O . ASP A 1 138 ? 19.935 -5.200 6.580 1.00 47.03 138 ASP A O 1
ATOM 1010 N N . ASP A 1 139 ? 18.419 -3.711 7.252 1.00 44.44 139 ASP A N 1
ATOM 1011 C CA . ASP A 1 139 ? 19.378 -2.767 7.826 1.00 44.44 139 ASP A CA 1
ATOM 1012 C C . ASP A 1 139 ? 19.339 -2.894 9.352 1.00 44.44 139 ASP A C 1
ATOM 1014 O O . ASP A 1 139 ? 18.919 -1.998 10.076 1.00 44.44 139 ASP A O 1
ATOM 1018 N N . THR A 1 140 ? 19.739 -4.054 9.880 1.00 41.47 140 THR A N 1
ATOM 1019 C CA . THR A 1 140 ? 20.239 -4.171 11.261 1.00 41.47 140 THR A CA 1
ATOM 1020 C C . THR A 1 140 ? 21.074 -5.441 11.454 1.00 41.47 140 THR A C 1
ATOM 1022 O O . THR A 1 140 ? 20.570 -6.549 11.561 1.00 41.47 140 THR A O 1
ATOM 1025 N N . GLN A 1 141 ? 22.384 -5.218 11.586 1.00 41.66 141 GLN A N 1
ATOM 1026 C CA . GLN A 1 141 ? 23.412 -6.107 12.143 1.00 41.66 141 GLN A CA 1
ATOM 1027 C C . GLN A 1 141 ? 23.757 -7.417 11.404 1.00 41.66 141 GLN A C 1
ATOM 1029 O O . GLN A 1 141 ? 23.230 -8.488 11.675 1.00 41.66 141 GLN A O 1
ATOM 1034 N N . GLY A 1 142 ? 24.858 -7.349 10.647 1.00 45.75 142 GLY A N 1
ATOM 1035 C CA . GLY A 1 142 ? 25.949 -8.317 10.798 1.00 45.75 142 GLY A CA 1
ATOM 1036 C C . GLY A 1 142 ? 25.727 -9.732 10.261 1.00 45.75 142 GLY A C 1
ATOM 1037 O O . GLY A 1 142 ? 25.951 -10.692 10.991 1.00 45.75 142 GLY A O 1
ATOM 1038 N N . ALA A 1 143 ? 25.418 -9.880 8.973 1.00 38.84 143 ALA A N 1
ATOM 1039 C CA . ALA A 1 143 ? 25.659 -11.125 8.243 1.00 38.84 143 ALA A CA 1
ATOM 1040 C C . ALA A 1 143 ? 26.082 -10.823 6.796 1.00 38.84 143 ALA A C 1
ATOM 1042 O O . ALA A 1 143 ? 25.510 -9.961 6.135 1.00 38.84 143 ALA A O 1
ATOM 1043 N N . THR A 1 144 ? 27.118 -11.503 6.305 1.00 41.38 144 THR A N 1
ATOM 1044 C CA . THR A 1 144 ? 27.634 -11.361 4.935 1.00 41.38 144 THR A CA 1
ATOM 1045 C C . THR A 1 144 ? 26.600 -11.860 3.908 1.00 41.38 144 THR A C 1
ATOM 1047 O O . THR A 1 144 ? 26.225 -13.032 3.976 1.00 41.38 144 THR A O 1
ATOM 1050 N N . PRO A 1 145 ? 26.147 -11.034 2.940 1.00 42.19 145 PRO A N 1
ATOM 1051 C CA . PRO A 1 145 ? 25.047 -11.391 2.048 1.00 42.19 145 PRO A CA 1
ATOM 1052 C C . PRO A 1 145 ? 25.541 -11.853 0.673 1.00 42.19 145 PRO A C 1
ATOM 1054 O O . PRO A 1 145 ? 26.434 -11.238 0.093 1.00 42.19 145 PRO A O 1
ATOM 1057 N N . THR A 1 146 ? 24.901 -12.873 0.095 1.00 54.22 146 THR A N 1
ATOM 1058 C CA . THR A 1 146 ? 24.564 -12.906 -1.348 1.00 54.22 146 THR A CA 1
ATOM 1059 C C . THR A 1 146 ? 23.574 -14.046 -1.624 1.00 54.22 146 THR A C 1
ATOM 1061 O O . THR A 1 146 ? 23.972 -15.163 -1.952 1.00 54.22 146 THR A O 1
ATOM 1064 N N . PRO A 1 147 ? 22.272 -13.805 -1.368 1.00 46.62 147 PRO A N 1
ATOM 1065 C CA . PRO A 1 147 ? 21.318 -13.590 -2.462 1.00 46.62 147 PRO A CA 1
ATOM 1066 C C . PRO A 1 147 ? 20.251 -12.517 -2.126 1.00 46.62 147 PRO A C 1
ATOM 1068 O O . PRO A 1 147 ? 19.065 -12.812 -2.064 1.00 46.62 147 PRO A O 1
ATOM 1071 N N . ASN A 1 148 ? 20.674 -11.256 -1.966 1.00 56.12 148 ASN A N 1
ATOM 1072 C CA . ASN A 1 148 ? 19.821 -10.077 -1.725 1.00 56.12 148 ASN A CA 1
ATOM 1073 C C . ASN A 1 148 ? 20.174 -8.954 -2.721 1.00 56.12 148 ASN A C 1
ATOM 1075 O O . ASN A 1 148 ? 20.606 -7.875 -2.325 1.00 56.12 148 ASN A O 1
ATOM 1079 N N . ALA A 1 149 ? 20.084 -9.210 -4.032 1.00 63.78 149 ALA A N 1
ATOM 1080 C CA . ALA A 1 149 ? 20.131 -8.094 -4.982 1.00 63.78 149 ALA A CA 1
ATOM 1081 C C . ALA A 1 149 ? 18.938 -7.177 -4.696 1.00 63.78 149 ALA A C 1
ATOM 1083 O O . ALA A 1 149 ? 17.850 -7.695 -4.436 1.00 63.78 149 ALA A O 1
ATOM 1084 N N . ALA A 1 150 ? 19.164 -5.861 -4.706 1.00 71.38 150 ALA A N 1
ATOM 1085 C CA . ALA A 1 150 ? 18.132 -4.874 -4.425 1.00 71.38 150 ALA A CA 1
ATOM 1086 C C . ALA A 1 150 ? 16.919 -5.109 -5.342 1.00 71.38 150 ALA A C 1
ATOM 1088 O O . ALA A 1 150 ? 17.068 -5.497 -6.504 1.00 71.38 150 ALA A O 1
ATOM 1089 N N . ARG A 1 151 ? 15.716 -4.946 -4.792 1.00 84.44 151 ARG A N 1
ATOM 1090 C CA . ARG A 1 151 ? 14.462 -5.217 -5.495 1.00 84.44 151 ARG A CA 1
ATOM 1091 C C . ARG A 1 151 ? 13.528 -4.058 -5.291 1.00 84.44 151 ARG A C 1
ATOM 1093 O O . ARG A 1 151 ? 13.544 -3.419 -4.244 1.00 84.44 151 ARG A O 1
ATOM 1100 N N . SER A 1 152 ? 12.688 -3.849 -6.285 1.00 88.88 152 SER A N 1
ATOM 1101 C CA . SER A 1 152 ? 11.490 -3.064 -6.071 1.00 88.88 152 SER A CA 1
ATOM 1102 C C . SER A 1 152 ? 10.383 -3.969 -5.600 1.00 88.88 152 SER A C 1
ATOM 1104 O O . SER A 1 152 ? 10.250 -5.083 -6.104 1.00 88.88 152 SER A O 1
ATOM 1106 N N . VAL A 1 153 ? 9.634 -3.496 -4.621 1.00 89.94 153 VAL A N 1
ATOM 1107 C CA . VAL A 1 153 ? 8.614 -4.258 -3.920 1.00 89.94 153 VAL A CA 1
ATOM 1108 C C . VAL A 1 153 ? 7.330 -3.460 -3.969 1.00 89.94 153 VAL A C 1
ATOM 1110 O O . VAL A 1 153 ? 7.309 -2.284 -3.607 1.00 89.94 153 VAL A O 1
ATOM 1113 N N . VAL A 1 154 ? 6.266 -4.109 -4.419 1.00 93.25 154 VAL A N 1
ATOM 1114 C CA . VAL A 1 154 ? 4.922 -3.545 -4.436 1.00 93.25 154 VAL A CA 1
ATOM 1115 C C . VAL A 1 154 ? 4.063 -4.335 -3.467 1.00 93.25 154 VAL A C 1
ATOM 1117 O O . VAL A 1 154 ? 4.048 -5.563 -3.509 1.00 93.25 154 VAL A O 1
ATOM 1120 N N . LEU A 1 155 ? 3.333 -3.611 -2.629 1.00 93.19 155 LEU A N 1
ATOM 1121 C CA . LEU A 1 155 ? 2.228 -4.094 -1.821 1.00 93.19 155 LEU A CA 1
ATOM 1122 C C . LEU A 1 155 ? 0.957 -3.383 -2.275 1.00 93.19 155 LEU A C 1
ATOM 1124 O O . LEU A 1 155 ? 0.924 -2.153 -2.332 1.00 93.19 155 LEU A O 1
ATOM 1128 N N . VAL A 1 156 ? -0.098 -4.138 -2.564 1.00 94.75 156 VAL A N 1
ATOM 1129 C CA . VAL A 1 156 ? -1.411 -3.591 -2.923 1.00 94.75 156 VAL A CA 1
ATOM 1130 C C . VAL A 1 156 ? -2.479 -4.262 -2.084 1.00 94.75 156 VAL A C 1
ATOM 1132 O O . VAL A 1 156 ? -2.527 -5.486 -1.966 1.00 94.75 156 VAL A O 1
ATOM 1135 N N . ARG A 1 157 ? -3.358 -3.463 -1.487 1.00 93.00 157 ARG A N 1
ATOM 1136 C CA . ARG A 1 157 ? -4.510 -3.982 -0.758 1.00 93.00 157 ARG A CA 1
ATOM 1137 C C . ARG A 1 157 ? -5.600 -4.386 -1.747 1.00 93.00 157 ARG A C 1
ATOM 1139 O O . ARG A 1 157 ? -6.014 -3.586 -2.578 1.00 93.00 157 ARG A O 1
ATOM 1146 N N . GLY A 1 158 ? -6.086 -5.615 -1.615 1.00 92.75 158 GLY A N 1
ATOM 1147 C CA . GLY A 1 158 ? -7.124 -6.189 -2.459 1.00 92.75 158 GLY A CA 1
ATOM 1148 C C . GLY A 1 158 ? -8.217 -6.919 -1.667 1.00 92.75 158 GLY A C 1
ATOM 1149 O O . GLY A 1 158 ? -8.250 -6.880 -0.430 1.00 92.75 158 GLY A O 1
ATOM 1150 N N . PRO A 1 159 ? -9.137 -7.596 -2.376 1.00 91.56 159 PRO A N 1
ATOM 1151 C CA . PRO A 1 159 ? -10.301 -8.248 -1.771 1.00 91.56 159 PRO A CA 1
ATOM 1152 C C . PRO A 1 159 ? -9.962 -9.334 -0.745 1.00 91.56 159 PRO A C 1
ATOM 1154 O O . PRO A 1 159 ? -10.709 -9.510 0.210 1.00 91.56 159 PRO A O 1
ATOM 1157 N N . ASP A 1 160 ? -8.828 -10.018 -0.900 1.00 89.75 160 ASP A N 1
ATOM 1158 C CA . ASP A 1 160 ? -8.425 -11.146 -0.043 1.00 89.75 160 ASP A CA 1
ATOM 1159 C C . ASP A 1 160 ? -7.316 -10.793 0.963 1.00 89.75 160 ASP A C 1
ATOM 1161 O O . ASP A 1 160 ? -6.759 -11.675 1.613 1.00 89.75 160 ASP A O 1
ATOM 1165 N N . GLY A 1 161 ? -6.980 -9.507 1.095 1.00 90.06 161 GLY A N 1
ATOM 1166 C CA . GLY A 1 161 ? -5.876 -9.025 1.926 1.00 90.06 161 GLY A CA 1
ATOM 1167 C C . GLY A 1 161 ? -4.836 -8.281 1.100 1.00 90.06 161 GLY A C 1
ATOM 1168 O O . GLY A 1 161 ? -5.167 -7.630 0.110 1.00 90.06 161 GLY A O 1
ATOM 1169 N N . VAL A 1 162 ? -3.572 -8.350 1.511 1.00 91.81 162 VAL A N 1
ATOM 1170 C CA . VAL A 1 162 ? -2.468 -7.704 0.796 1.00 91.81 162 VAL A CA 1
ATOM 1171 C C . VAL A 1 162 ? -1.844 -8.650 -0.224 1.00 91.81 162 VAL A C 1
ATOM 1173 O O . VAL A 1 162 ? -1.505 -9.803 0.061 1.00 91.81 162 VAL A O 1
ATOM 1176 N N . TYR A 1 163 ? -1.711 -8.115 -1.429 1.00 93.31 163 TYR A N 1
ATOM 1177 C CA . TYR A 1 163 ? -1.064 -8.705 -2.580 1.00 93.31 163 TYR A CA 1
ATOM 1178 C C . TYR A 1 163 ? 0.333 -8.115 -2.723 1.00 93.31 163 TYR A C 1
ATOM 1180 O O . TYR A 1 163 ? 0.526 -6.925 -2.472 1.00 93.31 163 TYR A O 1
ATOM 1188 N N . ASP A 1 164 ? 1.298 -8.923 -3.142 1.00 92.25 164 ASP A N 1
ATOM 1189 C CA . ASP A 1 164 ? 2.683 -8.498 -3.239 1.00 92.25 164 ASP A CA 1
ATOM 1190 C C . ASP A 1 164 ? 3.420 -9.046 -4.464 1.00 92.25 164 ASP A C 1
ATOM 1192 O O . ASP A 1 164 ? 3.088 -10.106 -5.004 1.00 92.25 164 ASP A O 1
ATOM 1196 N N . ALA A 1 165 ? 4.425 -8.295 -4.906 1.00 91.81 165 ALA A N 1
ATOM 1197 C CA . ALA A 1 165 ? 5.338 -8.682 -5.973 1.00 91.81 165 ALA A CA 1
ATOM 1198 C C . ALA A 1 165 ? 6.689 -7.972 -5.832 1.00 91.81 165 ALA A C 1
ATOM 1200 O O . ALA A 1 165 ? 6.801 -6.922 -5.192 1.00 91.81 165 ALA A O 1
ATOM 1201 N N . GLN A 1 166 ? 7.716 -8.546 -6.465 1.00 90.44 166 GLN A N 1
ATOM 1202 C CA . GLN A 1 166 ? 9.072 -8.010 -6.448 1.00 90.44 166 GLN A CA 1
ATOM 1203 C C . GLN A 1 166 ? 9.780 -8.146 -7.798 1.00 90.44 166 GLN A C 1
ATOM 1205 O O . GLN A 1 166 ? 9.657 -9.170 -8.474 1.00 90.44 166 GLN A O 1
ATOM 1210 N N . TRP A 1 167 ? 10.599 -7.152 -8.141 1.00 89.56 167 TRP A N 1
ATOM 1211 C CA . TRP A 1 167 ? 11.377 -7.118 -9.382 1.00 89.56 167 TRP A CA 1
ATOM 1212 C C . TRP A 1 167 ? 12.814 -6.661 -9.130 1.00 89.56 167 TRP A C 1
ATOM 1214 O O . TRP A 1 167 ? 13.056 -5.766 -8.326 1.00 89.56 167 TRP A O 1
ATOM 1224 N N . PHE A 1 168 ? 13.776 -7.248 -9.847 1.00 83.88 168 PHE A N 1
ATOM 1225 C CA . PHE A 1 168 ? 15.196 -6.863 -9.770 1.00 83.88 168 PHE A CA 1
ATOM 1226 C C . PHE A 1 168 ? 15.550 -5.627 -10.611 1.00 83.88 168 PHE A C 1
ATOM 1228 O O . PHE A 1 168 ? 16.593 -5.022 -10.396 1.00 83.88 168 PHE A O 1
ATOM 1235 N N . ASN A 1 169 ? 14.716 -5.269 -11.587 1.00 80.81 169 ASN A N 1
ATOM 1236 C CA . ASN A 1 169 ? 14.871 -4.086 -12.431 1.00 80.81 169 ASN A CA 1
ATOM 1237 C C . ASN A 1 169 ? 13.508 -3.397 -12.537 1.00 80.81 169 ASN A C 1
ATOM 1239 O O . ASN A 1 169 ? 12.494 -4.084 -12.599 1.00 80.81 169 ASN A O 1
ATOM 1243 N N . THR A 1 170 ? 13.491 -2.069 -12.549 1.00 81.12 170 THR A N 1
ATOM 1244 C CA . THR A 1 170 ? 12.279 -1.241 -12.617 1.00 81.12 170 THR A CA 1
ATOM 1245 C C . THR A 1 170 ? 12.069 -0.565 -13.954 1.00 81.12 170 THR A C 1
ATOM 1247 O O . THR A 1 170 ? 10.932 -0.231 -14.267 1.00 81.12 170 THR A O 1
ATOM 1250 N N . ALA A 1 171 ? 13.139 -0.346 -14.723 1.00 76.75 171 ALA A N 1
ATOM 1251 C CA . ALA A 1 171 ? 13.107 0.515 -15.902 1.00 76.75 171 ALA A CA 1
ATOM 1252 C C . ALA A 1 171 ? 12.186 -0.019 -17.014 1.00 76.75 171 ALA A C 1
ATOM 1254 O O . ALA A 1 171 ? 11.630 0.771 -17.768 1.00 76.75 171 ALA A O 1
ATOM 1255 N N . ASP A 1 172 ? 11.977 -1.338 -17.065 1.00 82.31 172 ASP A N 1
ATOM 1256 C CA . ASP A 1 172 ? 11.260 -2.019 -18.150 1.00 82.31 172 ASP A CA 1
ATOM 1257 C C . ASP A 1 172 ? 10.137 -2.938 -17.639 1.00 82.31 172 ASP A C 1
ATOM 1259 O O . ASP A 1 172 ? 9.821 -3.951 -18.263 1.00 82.31 172 ASP A O 1
ATOM 1263 N N . VAL A 1 173 ? 9.558 -2.629 -16.474 1.00 90.31 173 VAL A N 1
ATOM 1264 C CA . VAL A 1 173 ? 8.431 -3.390 -15.913 1.00 90.31 173 VAL A CA 1
ATOM 1265 C C . VAL A 1 173 ? 7.134 -2.623 -16.180 1.00 90.31 173 VAL A C 1
ATOM 1267 O O . VAL A 1 173 ? 6.925 -1.587 -15.544 1.00 90.31 173 VAL A O 1
ATOM 1270 N N . PRO A 1 174 ? 6.261 -3.095 -17.093 1.00 90.12 174 PRO A N 1
ATOM 1271 C CA . PRO A 1 174 ? 5.025 -2.397 -17.447 1.00 90.12 174 PRO A CA 1
ATOM 1272 C C . PRO A 1 174 ? 4.138 -2.087 -16.239 1.00 90.12 174 PRO A C 1
ATOM 1274 O O . PRO A 1 174 ? 3.603 -0.989 -16.138 1.00 90.12 174 PRO A O 1
ATOM 1277 N N . GLU A 1 175 ? 4.049 -3.013 -15.284 1.00 91.38 175 GLU A N 1
ATOM 1278 C CA . GLU A 1 175 ? 3.268 -2.864 -14.053 1.00 91.38 175 GLU A CA 1
ATOM 1279 C C . GLU A 1 175 ? 3.790 -1.745 -13.144 1.00 91.38 175 GLU A C 1
ATOM 1281 O O . GLU A 1 175 ? 3.038 -1.191 -12.348 1.00 91.38 175 GLU A O 1
ATOM 1286 N N .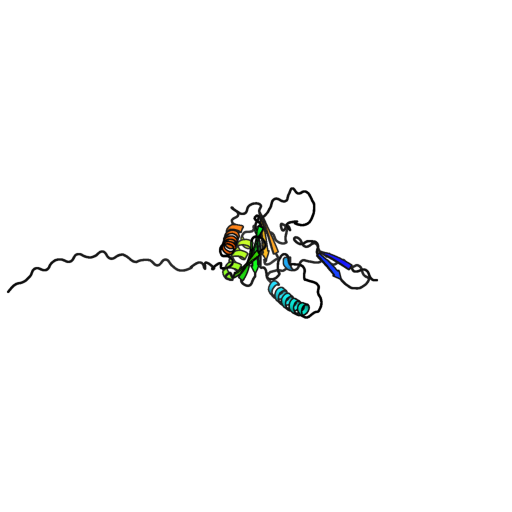 LEU A 1 176 ? 5.075 -1.398 -13.253 1.00 93.31 176 LEU A N 1
ATOM 1287 C CA . LEU A 1 176 ? 5.701 -0.348 -12.451 1.00 93.31 176 LEU A CA 1
ATOM 1288 C C . LEU A 1 176 ? 5.797 0.984 -13.194 1.00 93.31 176 LEU A C 1
ATOM 1290 O O . LEU A 1 176 ? 6.187 1.969 -12.575 1.00 93.31 176 LEU A O 1
ATOM 1294 N N . ALA A 1 177 ? 5.468 1.043 -14.487 1.00 92.44 177 ALA A N 1
ATOM 1295 C CA . ALA A 1 177 ? 5.669 2.238 -15.304 1.00 92.44 177 ALA A CA 1
ATOM 1296 C C . ALA A 1 177 ? 4.917 3.451 -14.734 1.00 92.44 177 ALA A C 1
ATOM 1298 O O . ALA A 1 177 ? 5.539 4.469 -14.437 1.00 92.44 177 ALA A O 1
ATOM 1299 N N . GLU A 1 178 ? 3.611 3.312 -14.484 1.00 92.44 178 GLU A N 1
ATOM 1300 C CA . GLU A 1 178 ? 2.790 4.390 -13.913 1.00 92.44 178 GLU A CA 1
ATOM 1301 C C . GLU A 1 178 ? 3.239 4.773 -12.495 1.00 92.44 178 GLU A C 1
ATOM 1303 O O . GLU A 1 178 ? 3.279 5.954 -12.155 1.00 92.44 178 GLU A O 1
ATOM 1308 N N . LEU A 1 179 ? 3.642 3.793 -11.676 1.00 94.00 179 LEU A N 1
ATOM 1309 C CA . LEU A 1 179 ? 4.156 4.044 -10.326 1.00 94.00 179 LEU A CA 1
ATOM 1310 C C . LEU A 1 179 ? 5.493 4.786 -10.340 1.00 94.00 179 LEU A C 1
ATOM 1312 O O . LEU A 1 179 ? 5.710 5.664 -9.508 1.00 94.00 179 LEU A O 1
ATOM 1316 N N . ASN A 1 180 ? 6.386 4.441 -11.269 1.00 94.00 180 ASN A N 1
ATOM 1317 C CA . ASN A 1 180 ? 7.666 5.116 -11.444 1.00 94.00 180 ASN A CA 1
ATOM 1318 C C . ASN A 1 180 ? 7.452 6.564 -11.875 1.00 94.00 180 ASN A C 1
ATOM 1320 O O . ASN A 1 180 ? 8.008 7.456 -11.242 1.00 94.00 180 ASN A O 1
ATOM 1324 N N . THR A 1 181 ? 6.608 6.794 -12.886 1.00 93.00 181 THR A N 1
ATOM 1325 C CA . THR A 1 181 ? 6.271 8.143 -13.354 1.00 93.00 181 THR A CA 1
ATOM 1326 C C . THR A 1 181 ? 5.675 8.982 -12.230 1.00 93.00 181 THR A C 1
ATOM 1328 O O . THR A 1 181 ? 6.174 10.070 -11.960 1.00 93.00 181 THR A O 1
ATOM 1331 N N . LEU A 1 182 ? 4.678 8.452 -11.515 1.00 92.62 182 LEU A N 1
ATOM 1332 C CA . LEU A 1 182 ? 4.051 9.150 -10.396 1.00 92.62 182 LEU A CA 1
ATOM 1333 C C . LEU A 1 182 ? 5.056 9.479 -9.284 1.00 92.62 182 LEU A C 1
ATOM 1335 O O . LEU A 1 182 ? 5.075 10.595 -8.768 1.00 92.62 182 LEU A O 1
ATOM 1339 N N . LEU A 1 183 ? 5.892 8.513 -8.897 1.00 92.81 183 LEU A N 1
ATOM 1340 C CA . LEU A 1 183 ? 6.903 8.719 -7.865 1.00 92.81 183 LEU A CA 1
ATOM 1341 C C . LEU A 1 183 ? 7.909 9.794 -8.291 1.00 92.81 183 LEU A C 1
ATOM 1343 O O . LEU A 1 183 ? 8.172 10.714 -7.519 1.00 92.81 183 LEU A O 1
ATOM 1347 N N . ASP A 1 184 ? 8.418 9.733 -9.520 1.00 92.56 184 ASP A N 1
ATOM 1348 C CA . ASP A 1 184 ? 9.359 10.728 -10.036 1.00 92.56 184 ASP A CA 1
ATOM 1349 C C . ASP A 1 184 ? 8.729 12.127 -10.108 1.00 92.56 184 ASP A C 1
ATOM 1351 O O . ASP A 1 184 ? 9.365 13.104 -9.713 1.00 92.56 184 ASP A O 1
ATOM 1355 N N . GLU A 1 185 ? 7.465 12.244 -10.519 1.00 91.19 185 GLU A N 1
ATOM 1356 C CA . GLU A 1 185 ? 6.731 13.515 -10.533 1.00 91.19 185 GLU A CA 1
ATOM 1357 C C . GLU A 1 185 ? 6.573 14.125 -9.136 1.00 91.19 185 GLU A C 1
ATOM 1359 O O . GLU A 1 185 ? 6.832 15.319 -8.948 1.00 91.19 185 GLU A O 1
ATOM 1364 N N . ILE A 1 186 ? 6.183 13.330 -8.134 1.00 90.12 186 ILE A N 1
ATOM 1365 C CA . ILE A 1 186 ? 6.041 13.804 -6.746 1.00 90.12 186 ILE A CA 1
ATOM 1366 C C . ILE A 1 186 ? 7.388 14.284 -6.197 1.00 90.12 186 ILE A C 1
ATOM 1368 O O . ILE A 1 186 ? 7.454 15.338 -5.556 1.00 90.12 186 ILE A O 1
ATOM 1372 N N . ILE A 1 187 ? 8.462 13.538 -6.470 1.00 89.31 187 ILE A N 1
ATOM 1373 C CA . ILE A 1 187 ? 9.816 13.865 -6.014 1.00 89.31 187 ILE A CA 1
ATOM 1374 C C . ILE A 1 187 ? 10.322 15.148 -6.683 1.00 89.31 187 ILE A C 1
ATOM 1376 O O . ILE A 1 187 ? 10.793 16.055 -5.996 1.00 89.31 187 ILE A O 1
ATOM 1380 N N . LEU A 1 188 ? 10.196 15.260 -8.009 1.00 87.69 188 LEU A N 1
ATOM 1381 C CA . LEU A 1 188 ? 10.665 16.418 -8.777 1.00 87.69 188 LEU A CA 1
ATOM 1382 C C . LEU A 1 188 ? 9.878 17.695 -8.453 1.00 87.69 188 LEU A C 1
ATOM 1384 O O . LEU A 1 188 ? 10.455 18.780 -8.402 1.00 87.69 188 LEU A O 1
ATOM 1388 N N . SER A 1 189 ? 8.570 17.572 -8.214 1.00 83.06 189 SER A N 1
ATOM 1389 C CA . SER A 1 189 ? 7.683 18.695 -7.878 1.00 83.06 189 SER A CA 1
ATOM 1390 C C . SER A 1 189 ? 7.756 19.125 -6.409 1.00 83.06 189 SER A C 1
ATOM 1392 O O . SER A 1 189 ? 7.112 20.105 -6.025 1.00 83.06 189 SER A O 1
ATOM 1394 N N . GLY A 1 190 ? 8.491 18.395 -5.562 1.00 76.62 190 GLY A N 1
ATOM 1395 C CA . GLY A 1 190 ? 8.535 18.653 -4.123 1.00 76.62 190 GLY A CA 1
ATOM 1396 C C . GLY A 1 190 ? 7.160 18.551 -3.448 1.00 76.62 190 GLY A C 1
ATOM 1397 O O . GLY A 1 190 ? 6.907 19.272 -2.486 1.00 76.62 190 GLY A O 1
ATOM 1398 N N . GLY A 1 191 ? 6.266 17.691 -3.955 1.00 66.69 191 GLY A N 1
ATOM 1399 C CA . GLY A 1 191 ? 4.936 17.439 -3.371 1.00 66.69 191 GLY A CA 1
ATOM 1400 C C . GLY A 1 191 ? 3.800 18.272 -3.958 1.00 66.69 191 GLY A C 1
ATOM 1401 O O . GLY A 1 191 ? 2.654 18.149 -3.532 1.00 66.69 191 GLY A O 1
ATOM 1402 N N . THR A 1 192 ? 4.088 19.086 -4.972 1.00 57.81 192 THR A N 1
ATOM 1403 C CA . THR A 1 192 ? 3.082 19.905 -5.666 1.00 57.81 192 THR A CA 1
ATOM 1404 C C . THR A 1 192 ? 2.502 19.237 -6.912 1.00 57.81 192 THR A C 1
ATOM 1406 O O . THR A 1 192 ? 1.888 19.936 -7.713 1.00 57.81 192 THR A O 1
ATOM 1409 N N . ALA A 1 193 ? 2.687 17.918 -7.083 1.00 49.94 193 ALA A N 1
ATOM 1410 C CA . ALA A 1 193 ? 2.204 17.167 -8.242 1.00 49.94 193 ALA A CA 1
ATOM 1411 C C . ALA A 1 193 ? 0.756 17.561 -8.576 1.00 49.94 193 ALA A C 1
ATOM 1413 O O . ALA A 1 193 ? -0.175 17.306 -7.814 1.00 49.94 193 ALA A O 1
ATOM 1414 N N . VAL A 1 194 ? 0.594 18.260 -9.699 1.00 47.47 194 VAL A N 1
ATOM 1415 C CA . VAL A 1 194 ? -0.710 18.648 -10.227 1.00 47.47 194 VAL A CA 1
ATOM 1416 C C . VAL A 1 194 ? -1.242 17.411 -10.940 1.00 47.47 194 VAL A C 1
ATOM 1418 O O . VAL A 1 194 ? -0.572 16.951 -11.867 1.00 47.47 194 VAL A O 1
ATOM 1421 N N . PRO A 1 195 ? -2.400 16.849 -10.550 1.00 48.56 195 PRO A N 1
ATOM 1422 C CA . PRO A 1 195 ? -2.960 15.716 -11.263 1.00 48.56 195 PRO A CA 1
ATOM 1423 C C . PRO A 1 195 ? -3.216 16.134 -12.707 1.00 48.56 195 PRO A C 1
ATOM 1425 O O . PRO A 1 195 ? -3.985 17.063 -12.968 1.00 48.56 195 PRO A O 1
ATOM 1428 N N . GLN A 1 196 ? -2.576 15.455 -13.653 1.00 43.19 196 GLN A N 1
ATOM 1429 C CA . GLN A 1 196 ? -3.001 15.516 -15.037 1.00 43.19 196 GLN A CA 1
ATOM 1430 C C . GLN A 1 196 ? -4.283 14.681 -15.119 1.00 43.19 196 GLN A C 1
ATOM 1432 O O . GLN A 1 196 ? -4.245 13.475 -15.351 1.00 43.19 196 GLN A O 1
ATOM 1437 N N . GLU A 1 197 ? -5.434 15.304 -14.844 1.00 41.00 197 GLU A N 1
ATOM 1438 C CA . GLU A 1 197 ? -6.710 14.735 -15.269 1.00 41.00 197 GLU A CA 1
ATOM 1439 C C . GLU A 1 197 ? -6.589 14.470 -16.771 1.00 41.00 197 GLU A C 1
ATOM 1441 O O . GLU A 1 197 ? -6.269 15.373 -17.551 1.00 41.00 197 GLU A O 1
ATOM 1446 N N . ALA A 1 198 ? -6.789 13.216 -17.179 1.00 38.94 198 ALA A N 1
ATOM 1447 C CA . ALA A 1 198 ? -6.964 12.894 -18.580 1.00 38.94 198 ALA A CA 1
ATOM 1448 C C . ALA A 1 198 ? -8.119 13.763 -19.092 1.00 38.94 198 ALA A C 1
ATOM 1450 O O . ALA A 1 198 ? -9.265 13.581 -18.680 1.00 38.94 198 ALA A O 1
ATOM 1451 N N . GLN A 1 199 ? -7.809 14.746 -19.940 1.00 35.41 199 GLN A N 1
ATOM 1452 C CA . GLN A 1 199 ? -8.824 15.481 -20.678 1.00 35.41 199 GLN A CA 1
ATOM 1453 C C . GLN A 1 199 ? -9.522 14.491 -21.608 1.00 35.41 199 GLN A C 1
ATOM 1455 O O . GLN A 1 199 ? -9.076 14.238 -22.724 1.00 35.41 199 GLN A O 1
ATOM 1460 N N . ASP A 1 200 ? -10.619 13.919 -21.130 1.00 44.38 200 ASP A N 1
ATOM 1461 C CA . ASP A 1 200 ? -11.613 13.295 -21.980 1.00 44.38 200 ASP A CA 1
ATOM 1462 C C . ASP A 1 200 ? -12.466 14.429 -22.570 1.00 44.38 200 ASP A C 1
ATOM 1464 O O . ASP A 1 200 ? -13.242 15.082 -21.867 1.00 44.38 200 ASP A O 1
ATOM 1468 N N . GLY A 1 201 ? -12.234 14.763 -23.844 1.00 34.09 201 GLY A N 1
ATOM 1469 C CA . GLY A 1 201 ? -12.924 15.879 -24.487 1.00 34.09 201 GLY A CA 1
ATOM 1470 C C . GLY A 1 201 ? -12.471 16.224 -25.907 1.00 34.09 201 GLY A C 1
ATOM 1471 O O . GLY A 1 201 ? -11.813 17.233 -26.097 1.00 34.09 201 GLY A O 1
ATOM 1472 N N . THR A 1 202 ? -12.932 15.429 -26.881 1.00 34.28 202 THR A N 1
ATOM 1473 C CA . THR A 1 202 ? -13.3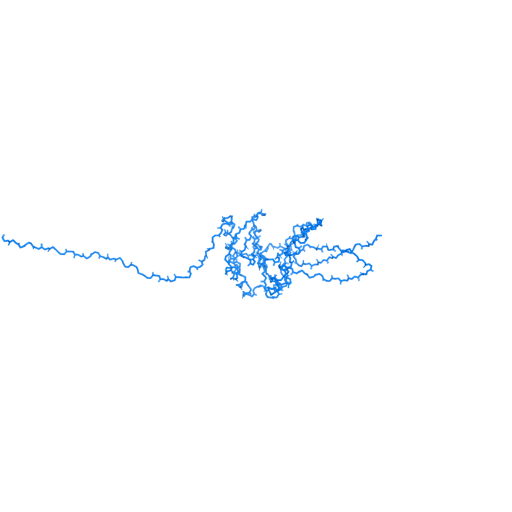54 15.812 -28.255 1.00 34.28 202 THR A CA 1
ATOM 1474 C C . THR A 1 202 ? -12.338 16.481 -29.215 1.00 34.28 202 THR A C 1
ATOM 1476 O O . THR A 1 202 ? -11.809 17.547 -28.920 1.00 34.28 202 THR A O 1
ATOM 1479 N N . PRO A 1 203 ? -12.143 15.964 -30.452 1.00 38.94 203 PRO A N 1
ATOM 1480 C CA . PRO A 1 203 ? -11.435 16.708 -31.491 1.00 38.94 203 PRO A CA 1
ATOM 1481 C C . PRO A 1 203 ? -12.329 17.845 -32.003 1.00 38.94 203 PRO A C 1
ATOM 1483 O O . PRO A 1 203 ? -13.272 17.608 -32.760 1.00 38.94 203 PRO A O 1
ATOM 1486 N N . GLU A 1 204 ? -12.047 19.086 -31.607 1.00 35.84 204 GLU A N 1
ATOM 1487 C CA . GLU A 1 204 ? -12.642 20.245 -32.270 1.00 35.84 204 GLU A CA 1
ATOM 1488 C C . GLU A 1 204 ? -11.944 20.451 -33.619 1.00 35.84 204 GLU A C 1
ATOM 1490 O O . GLU A 1 204 ? -10.784 20.852 -33.723 1.00 35.84 204 GLU A O 1
ATOM 1495 N N . ALA A 1 205 ? -12.666 20.080 -34.671 1.00 39.75 205 ALA A N 1
ATOM 1496 C CA . ALA A 1 205 ? -12.331 20.388 -36.043 1.00 39.75 205 ALA A CA 1
ATOM 1497 C C . ALA A 1 205 ? -12.489 21.893 -36.329 1.00 39.75 205 ALA A C 1
ATOM 1499 O O . ALA A 1 205 ? -13.380 22.554 -35.805 1.00 39.75 205 ALA A O 1
ATOM 1500 N N . SER A 1 206 ? -11.691 22.350 -37.295 1.00 39.31 206 SER A N 1
ATOM 1501 C CA . SER A 1 206 ? -11.878 23.549 -38.120 1.00 39.31 206 SER A CA 1
ATOM 1502 C C . SER A 1 206 ? -11.653 24.927 -37.491 1.00 39.31 206 SER A C 1
ATOM 1504 O O . SER A 1 206 ? -12.511 25.533 -36.859 1.00 39.31 206 SER A O 1
ATOM 1506 N N . SER A 1 207 ? -10.557 25.544 -37.925 1.00 35.06 207 SER A N 1
ATOM 1507 C CA . SER A 1 207 ? -10.636 26.896 -38.477 1.00 35.06 207 SER A CA 1
ATOM 1508 C C . SER A 1 207 ? -9.809 26.950 -39.758 1.00 35.06 207 SER A C 1
ATOM 1510 O O . SER A 1 207 ? -8.582 27.040 -39.735 1.00 35.06 207 SER A O 1
ATOM 1512 N N . GLU A 1 208 ? -10.512 26.834 -40.886 1.00 39.97 208 GLU A N 1
ATOM 1513 C CA . GLU A 1 208 ? -10.026 27.254 -42.195 1.00 39.97 208 GLU A CA 1
ATOM 1514 C C . GLU A 1 208 ? -9.597 28.725 -42.122 1.00 39.97 208 GLU A C 1
ATOM 1516 O O . GLU A 1 208 ? -10.320 29.589 -41.625 1.00 39.97 208 GLU A O 1
ATOM 1521 N N . THR A 1 209 ? -8.404 29.009 -42.633 1.00 42.88 209 THR A N 1
ATOM 1522 C CA . THR A 1 209 ? -7.967 30.372 -42.941 1.00 42.88 209 THR A CA 1
ATOM 1523 C C . THR A 1 209 ? -8.745 30.850 -44.172 1.00 42.88 209 THR A C 1
ATOM 1525 O O . THR A 1 209 ? -8.684 30.164 -45.191 1.00 42.88 209 THR A O 1
ATOM 1528 N N . PRO A 1 210 ? -9.447 31.997 -44.152 1.00 46.06 210 PRO A N 1
ATOM 1529 C CA . PRO A 1 210 ? -10.020 32.541 -45.373 1.00 46.06 210 PRO A CA 1
ATOM 1530 C C . PRO A 1 210 ? -8.923 33.221 -46.204 1.00 46.06 210 PRO A C 1
ATOM 1532 O O . PRO A 1 210 ? -8.280 34.168 -45.747 1.00 46.06 210 PRO A O 1
ATOM 1535 N N . GLU A 1 211 ? -8.719 32.751 -47.436 1.00 54.09 211 GLU A N 1
ATOM 1536 C CA . GLU A 1 211 ? -7.961 33.471 -48.465 1.00 54.09 211 GLU A CA 1
ATOM 1537 C C . GLU A 1 211 ? -8.664 34.803 -48.809 1.00 54.09 211 GLU A C 1
ATOM 1539 O O . GLU A 1 211 ? -9.891 34.835 -48.950 1.00 54.09 211 GLU A O 1
ATOM 1544 N N . PRO A 1 212 ? -7.937 35.924 -48.978 1.00 49.41 212 PRO A N 1
ATOM 1545 C CA . PRO A 1 212 ? -8.550 37.173 -49.408 1.00 49.41 212 PRO A CA 1
ATOM 1546 C C . PRO A 1 212 ? -8.932 37.116 -50.895 1.00 49.41 212 PRO A C 1
ATOM 1548 O O . PRO A 1 212 ? -8.084 37.019 -51.782 1.00 49.41 212 PRO A O 1
ATOM 1551 N N . VAL A 1 213 ? -10.237 37.224 -51.155 1.00 49.72 213 VAL A N 1
ATOM 1552 C CA . VAL A 1 213 ? -10.831 37.363 -52.489 1.00 49.72 213 VAL A CA 1
ATOM 1553 C C . VAL A 1 213 ? -10.488 38.729 -53.097 1.00 49.72 213 VAL A C 1
ATOM 1555 O O . VAL A 1 213 ? -10.554 39.772 -52.450 1.00 49.72 213 VAL A O 1
ATOM 1558 N N . VAL A 1 214 ? -10.135 38.681 -54.379 1.00 48.34 214 VAL A N 1
ATOM 1559 C CA . VAL A 1 214 ? -9.718 39.769 -55.268 1.00 48.34 214 VAL A CA 1
ATOM 1560 C C . VAL A 1 214 ? -10.836 40.803 -55.477 1.00 48.34 214 VAL A C 1
ATOM 1562 O O . VAL A 1 214 ? -11.942 40.447 -55.880 1.00 48.34 214 VAL A O 1
ATOM 1565 N N . THR A 1 215 ? -10.545 42.092 -55.286 1.00 51.00 215 THR A N 1
ATOM 1566 C CA . THR A 1 215 ? -11.454 43.203 -55.633 1.00 51.00 215 THR A CA 1
ATOM 1567 C C . THR A 1 215 ? -11.229 43.645 -57.087 1.00 51.00 215 THR A C 1
ATOM 1569 O O . THR A 1 215 ? -10.123 44.092 -57.402 1.00 51.00 215 THR A O 1
ATOM 1572 N N . PRO A 1 216 ? -12.227 43.596 -57.992 1.00 51.19 216 PRO A N 1
ATOM 1573 C CA . PRO A 1 216 ? -12.122 44.254 -59.289 1.00 51.19 216 PRO A CA 1
ATOM 1574 C C . PRO A 1 216 ? -12.445 45.754 -59.194 1.00 51.19 216 PRO A C 1
ATOM 1576 O O . PRO A 1 216 ? -13.367 46.189 -58.504 1.00 51.19 216 PRO A O 1
ATOM 1579 N N . SER A 1 217 ? -11.642 46.532 -59.918 1.00 50.75 217 SER A N 1
ATOM 1580 C CA . SER A 1 217 ? -11.700 47.986 -60.069 1.00 50.75 217 SER A CA 1
ATOM 1581 C C . SER A 1 217 ? -12.948 48.420 -60.853 1.00 50.75 217 SER A C 1
ATOM 1583 O O . SER A 1 217 ? -13.205 47.893 -61.935 1.00 50.75 217 SER A O 1
ATOM 1585 N N . ALA A 1 218 ? -13.713 49.384 -60.332 1.00 55.44 218 ALA A N 1
ATOM 1586 C CA . ALA A 1 218 ? -14.832 50.008 -61.037 1.00 55.44 218 ALA A CA 1
ATOM 1587 C C . ALA A 1 218 ? -14.351 51.217 -61.861 1.00 55.44 218 ALA A C 1
ATOM 1589 O O . ALA A 1 218 ? -13.694 52.119 -61.343 1.00 55.44 218 ALA A O 1
ATOM 1590 N N . THR A 1 219 ? -14.698 51.230 -63.147 1.00 53.09 219 THR A N 1
ATOM 1591 C CA . THR A 1 219 ? -14.547 52.360 -64.076 1.00 53.09 219 THR A CA 1
ATOM 1592 C C . THR A 1 219 ? -15.495 53.513 -63.697 1.00 53.09 219 THR A C 1
ATOM 1594 O O . THR A 1 219 ? -16.640 53.243 -63.327 1.00 53.09 219 THR A O 1
ATOM 1597 N N . PRO A 1 220 ? -15.078 54.790 -63.807 1.00 56.38 220 PRO A N 1
ATOM 1598 C CA . PRO A 1 220 ? -15.949 55.936 -63.557 1.00 56.38 220 PRO A CA 1
ATOM 1599 C C . PRO A 1 220 ? -16.917 56.168 -64.727 1.00 56.38 220 PRO A C 1
ATOM 1601 O O . PRO A 1 220 ? -16.541 56.039 -65.891 1.00 56.38 220 PRO A O 1
ATOM 1604 N N . THR A 1 221 ? -18.160 56.536 -64.415 1.00 50.59 221 THR A N 1
ATOM 1605 C CA . THR A 1 221 ? -19.088 57.143 -65.380 1.00 50.59 221 THR A CA 1
ATOM 1606 C C . THR A 1 221 ? -19.068 58.646 -65.134 1.00 50.59 221 THR A C 1
ATOM 1608 O O . THR A 1 221 ? -19.513 59.092 -64.078 1.00 50.59 221 THR A O 1
ATOM 1611 N N . ASP A 1 222 ? -18.494 59.389 -66.077 1.00 51.16 222 ASP A N 1
ATOM 1612 C CA . ASP A 1 222 ? -18.534 60.851 -66.133 1.00 51.16 222 ASP A CA 1
ATOM 1613 C C . ASP A 1 222 ? -19.825 61.295 -66.834 1.00 51.16 222 ASP A C 1
ATOM 1615 O O . ASP A 1 222 ? -20.283 60.650 -67.786 1.00 51.16 222 ASP A O 1
ATOM 1619 N N . GLY A 1 223 ? -20.379 62.402 -66.351 1.00 34.97 223 GLY A N 1
ATOM 1620 C CA . GLY A 1 223 ? -21.246 63.306 -67.097 1.00 34.97 223 GLY A CA 1
ATOM 1621 C C . GLY A 1 223 ? -20.539 64.643 -67.212 1.00 34.97 223 GLY A C 1
ATOM 1622 O O . GLY A 1 223 ? -19.932 65.048 -66.197 1.00 34.97 223 GLY A O 1
#

Secondary structure (DSSP, 8-state):
-PPPEEEEE--TTS--EEEEE---S---------HHHH--TTTHHHHHHHHHHHHHHHHHS----PPPPPSS-TTEEEEEE-TTS-EEEEETTSEEEEEETTEEEEEE--HHHHHHHHHHHHHTS--EESSSS------SS----SS----EEEEEEETTEEEEEEES--TT-HHHHHHHHHHHHHHHTTT----------------PPPPPPPPPPPPP---

Sequence (223 aa):
QALAQQYVAPCPGTALESLFVAGRDSDRLIALVCPEYALSTALQPLYVALDDVLAELLASSNATLPRPPAQFPLKAVLQYNRIDGAALTLFADGTAVALTNGQPVSTTLGTSQVISLTTTLLDSGSLRTGLNTFSVSDDTQGATPTPNAARSVVLVRGPDGVYDAQWFNTADVPELAELNTLLDEIILSGGTAVPQEAQDGTPEASSETPEPVVTPSATPTDG

pLDDT: mean 72.93, std 19.18, range [34.09, 94.88]

Foldseek 3Di:
DDDFDWDWADDAQDDTDTDTDDDDDDDDDDHDDPCLFQDAPVCLVVVVVVVVVVVVVVVVDPPPDDDPDDRRDSQWFKWKQALVRWIWTAGQQQKIWIADPNDIFIAGHDNVVVCVLLVLLVVVPQWDGDNPPGHHPPPDDDDDDPPCQRWMKMWGHHRRGIIIDIDNDQPPDPSCPVVVVVNVQRVVVSHHRDDPDPPPDDDDDDDDDDDDDDDDDDDDDDD